Protein AF-A0A9D1GAI1-F1 (afdb_monomer)

Sequence (182 aa):
MKNSINSAKKGNKELINLLIDVVNENNVDIQEDSLSIIHDIILEYKVLCEHLRKDYVVGDLDTFKMASCMMVAVNKHGFTEDKFVNASIAVDTAYKMCEKPYTNIKKDITIKLEEVDFKEVFKDDMEFYQDSKNRLITSLICGNGSSLTYFLNLEQFYNVALEKKYQYIKMAVCKKRRKIKY

Radius of gyration: 18.18 Å; Cα contacts (8 Å, |Δi|>4): 186; chains: 1; bounding box: 47×40×53 Å

Foldseek 3Di:
DDDDDDDPDDDLVRQLVLLVVLCVVLVHDQDPCNVVLSVQLVVQLVVQLVVCCPPPDPAHDWLLLSLLSSLLSQLVSDPDPDSLSSNLSSLVSSLVSLQFIWDAPDHVDIDTDDGFDQCVLCVVPVVVVVVLSVVSSVCSSVVVDDSVRRSVSSVVSSVVSVVSVVVVVVVVVVVVVVVVPD

Structure (mmCIF, N/CA/C/O backbone):
data_AF-A0A9D1GAI1-F1
#
_entry.id   AF-A0A9D1GAI1-F1
#
loop_
_atom_site.group_PDB
_atom_site.id
_atom_site.type_symbol
_atom_site.label_atom_id
_atom_site.label_alt_id
_atom_site.label_comp_id
_atom_site.label_asym_id
_atom_site.label_entity_id
_atom_site.label_seq_id
_atom_site.pdbx_PDB_ins_code
_atom_site.Cartn_x
_atom_site.Cartn_y
_atom_site.Cartn_z
_atom_site.occupancy
_atom_site.B_iso_or_equiv
_atom_site.auth_seq_id
_atom_site.auth_comp_id
_atom_site.auth_asym_id
_atom_site.auth_atom_id
_atom_site.pdbx_PDB_model_num
ATOM 1 N N . MET A 1 1 ? 19.871 21.460 23.588 1.00 34.91 1 MET A N 1
ATOM 2 C CA . MET A 1 1 ? 18.741 20.767 22.930 1.00 34.91 1 MET A CA 1
ATOM 3 C C . MET A 1 1 ? 18.657 21.224 21.482 1.00 34.91 1 MET A C 1
ATOM 5 O O . MET A 1 1 ? 18.338 22.379 21.243 1.00 34.91 1 MET A O 1
ATOM 9 N N . LYS A 1 2 ? 18.994 20.352 20.529 1.00 31.02 2 LYS A N 1
ATOM 10 C CA . LYS A 1 2 ? 18.744 20.551 19.095 1.00 31.02 2 LYS A CA 1
ATOM 11 C C . LYS A 1 2 ? 18.119 19.256 18.582 1.00 31.02 2 LYS A C 1
ATOM 13 O O . LYS A 1 2 ? 18.835 18.348 18.184 1.00 31.02 2 LYS A O 1
ATOM 18 N N . ASN A 1 3 ? 16.796 19.155 18.677 1.00 31.67 3 ASN A N 1
ATOM 19 C CA . ASN A 1 3 ? 16.053 18.071 18.045 1.00 31.67 3 ASN A CA 1
ATOM 20 C C . ASN A 1 3 ? 15.771 18.500 16.606 1.00 31.67 3 ASN A C 1
ATOM 22 O O . ASN A 1 3 ? 14.846 19.270 16.360 1.00 31.67 3 ASN A O 1
ATOM 26 N N . SER A 1 4 ? 16.596 18.038 15.667 1.00 33.81 4 SER A N 1
ATOM 27 C CA . SER A 1 4 ? 16.237 18.045 14.252 1.00 33.81 4 SER A CA 1
ATOM 28 C C . SER A 1 4 ? 15.200 16.946 14.034 1.00 33.81 4 SER A C 1
ATOM 30 O O . SER A 1 4 ? 15.516 15.759 14.132 1.00 33.81 4 SER A O 1
ATOM 32 N N . ILE A 1 5 ? 13.951 17.328 13.786 1.00 37.03 5 ILE A N 1
ATOM 33 C CA . ILE A 1 5 ? 12.902 16.383 13.413 1.00 37.03 5 ILE A CA 1
ATOM 34 C C . ILE A 1 5 ? 13.099 16.085 11.928 1.00 37.03 5 ILE A C 1
ATOM 36 O O . ILE A 1 5 ? 12.822 16.913 11.066 1.00 37.03 5 ILE A O 1
ATOM 40 N N . ASN A 1 6 ? 13.666 14.909 11.663 1.00 37.69 6 ASN A N 1
ATOM 41 C CA . ASN A 1 6 ? 13.750 14.320 10.337 1.00 37.69 6 ASN A CA 1
ATOM 42 C C . ASN A 1 6 ? 12.341 14.217 9.743 1.00 37.69 6 ASN A C 1
ATOM 44 O O . ASN A 1 6 ? 11.422 13.739 10.410 1.00 37.69 6 ASN A O 1
ATOM 48 N N . SER A 1 7 ? 12.195 14.616 8.477 1.00 41.88 7 SER A N 1
ATOM 49 C CA . SER A 1 7 ? 11.041 14.276 7.640 1.00 41.88 7 SER A CA 1
ATOM 50 C C . SER A 1 7 ? 10.654 12.813 7.863 1.00 41.88 7 SER A C 1
ATOM 52 O O . SER A 1 7 ? 11.556 11.973 7.894 1.00 41.88 7 SER A O 1
ATOM 54 N N . ALA A 1 8 ? 9.363 12.491 7.955 1.00 53.12 8 ALA A N 1
ATOM 55 C CA . ALA A 1 8 ? 8.836 11.136 8.178 1.00 53.12 8 ALA A CA 1
ATOM 56 C C . ALA A 1 8 ? 9.090 10.138 7.015 1.00 53.12 8 ALA A C 1
ATOM 58 O O . ALA A 1 8 ? 8.328 9.205 6.786 1.00 53.12 8 ALA A O 1
ATOM 59 N N . LYS A 1 9 ? 10.183 10.318 6.267 1.00 58.91 9 LYS A N 1
ATOM 60 C CA . LYS A 1 9 ? 10.675 9.403 5.244 1.00 58.91 9 LYS A CA 1
ATOM 61 C C . LYS A 1 9 ? 11.110 8.105 5.916 1.00 58.91 9 LYS A C 1
ATOM 63 O O . LYS A 1 9 ? 12.033 8.116 6.730 1.00 58.91 9 LYS A O 1
ATOM 68 N N . LYS A 1 10 ? 10.488 6.992 5.521 1.00 65.88 10 LYS A N 1
ATOM 69 C CA . LYS A 1 10 ? 10.991 5.660 5.860 1.00 65.88 10 LYS A CA 1
ATOM 70 C C . LYS A 1 10 ? 12.428 5.517 5.365 1.00 65.88 10 LYS A C 1
ATOM 72 O O . LYS A 1 10 ? 12.737 5.871 4.223 1.00 65.88 10 LYS A O 1
ATOM 77 N N . GLY A 1 11 ? 13.306 5.008 6.223 1.00 79.81 11 GLY A N 1
ATOM 78 C CA . GLY A 1 11 ? 14.677 4.692 5.823 1.00 79.81 11 GLY A CA 1
ATOM 79 C C . GLY A 1 11 ? 14.693 3.546 4.806 1.00 79.81 11 GLY A C 1
ATOM 80 O O . GLY A 1 11 ? 13.799 2.704 4.819 1.00 79.81 11 GLY A O 1
ATOM 81 N N . ASN A 1 12 ? 15.725 3.452 3.956 1.00 83.25 12 ASN A N 1
ATOM 82 C CA . ASN A 1 12 ? 15.835 2.351 2.981 1.00 83.25 12 ASN A CA 1
ATOM 83 C C . ASN A 1 12 ? 15.669 0.972 3.644 1.00 83.25 12 ASN A C 1
ATOM 85 O O . ASN A 1 12 ? 14.991 0.117 3.097 1.00 83.25 12 ASN A O 1
ATOM 89 N N . LYS A 1 13 ? 16.227 0.770 4.846 1.00 88.69 13 LYS A N 1
ATOM 90 C CA . LYS A 1 13 ? 16.089 -0.485 5.601 1.00 88.69 13 LYS A CA 1
ATOM 91 C C . LYS A 1 13 ? 14.634 -0.810 5.957 1.00 88.69 13 LYS A C 1
ATOM 93 O O . LYS A 1 13 ? 14.231 -1.961 5.877 1.00 88.69 13 LYS A O 1
ATOM 98 N N . GLU A 1 14 ? 13.843 0.194 6.327 1.00 90.12 14 GLU A N 1
ATOM 99 C CA . GLU A 1 14 ? 12.420 0.009 6.639 1.00 90.12 14 GLU A CA 1
ATOM 100 C C . GLU A 1 14 ? 11.605 -0.305 5.382 1.00 90.12 14 GLU A C 1
ATOM 102 O O . GLU A 1 14 ? 10.662 -1.085 5.453 1.00 90.12 14 GLU A O 1
ATOM 107 N N . LEU A 1 15 ? 11.974 0.280 4.237 1.00 92.88 15 LEU A N 1
ATOM 108 C CA . LEU A 1 15 ? 11.358 -0.035 2.945 1.00 92.88 15 LEU A CA 1
ATOM 109 C C . LEU A 1 15 ? 11.713 -1.450 2.477 1.00 92.88 15 LEU A C 1
ATOM 111 O O . LEU A 1 15 ? 10.836 -2.160 2.002 1.00 92.88 15 LEU A O 1
ATOM 115 N N . ILE A 1 16 ? 12.967 -1.873 2.655 1.00 93.12 16 ILE A N 1
ATOM 116 C CA . ILE A 1 16 ? 13.412 -3.238 2.349 1.00 93.12 16 ILE A CA 1
ATOM 117 C C . ILE A 1 16 ? 12.635 -4.244 3.200 1.00 93.12 16 ILE A C 1
ATOM 119 O O . ILE A 1 16 ? 12.032 -5.157 2.649 1.00 93.12 16 ILE A O 1
ATOM 123 N N . ASN A 1 17 ? 12.593 -4.048 4.522 1.00 93.56 17 ASN A N 1
ATOM 124 C CA . ASN A 1 17 ? 11.860 -4.942 5.421 1.00 93.56 17 ASN A CA 1
ATOM 125 C C . ASN A 1 17 ? 10.372 -5.009 5.058 1.00 93.56 17 ASN A C 1
ATOM 127 O O . ASN A 1 17 ? 9.821 -6.096 4.973 1.00 93.56 17 ASN A O 1
ATOM 131 N N . LEU A 1 18 ? 9.747 -3.860 4.773 1.00 95.06 18 LEU A N 1
ATOM 132 C CA . LEU A 1 18 ? 8.357 -3.804 4.322 1.00 95.06 18 LEU A CA 1
ATOM 133 C C . LEU A 1 18 ? 8.120 -4.667 3.073 1.00 95.06 18 LEU A C 1
ATOM 135 O O . LEU A 1 18 ? 7.143 -5.406 3.027 1.00 95.06 18 LEU A O 1
ATOM 139 N N . LEU A 1 19 ? 8.983 -4.548 2.061 1.00 95.31 19 LEU A N 1
ATOM 140 C CA . LEU A 1 19 ? 8.844 -5.305 0.816 1.00 95.31 19 LEU A CA 1
ATOM 141 C C . LEU A 1 19 ? 9.042 -6.804 1.053 1.00 95.31 19 LEU A C 1
ATOM 143 O O . LEU A 1 19 ? 8.241 -7.595 0.573 1.00 95.31 19 LEU A O 1
ATOM 147 N N . ILE A 1 20 ? 10.054 -7.183 1.838 1.00 93.69 20 ILE A N 1
ATOM 148 C CA . ILE A 1 20 ? 10.309 -8.579 2.219 1.00 93.69 20 ILE A CA 1
ATOM 149 C C . ILE A 1 20 ? 9.092 -9.175 2.936 1.00 93.69 20 ILE A C 1
ATOM 151 O O . ILE A 1 20 ? 8.624 -10.247 2.559 1.00 93.69 20 ILE A O 1
ATOM 155 N N . ASP A 1 21 ? 8.551 -8.471 3.933 1.00 92.62 21 ASP A N 1
ATOM 156 C CA . ASP A 1 21 ? 7.404 -8.939 4.713 1.00 92.62 21 ASP A CA 1
ATOM 157 C C . ASP A 1 21 ? 6.178 -9.172 3.815 1.00 92.62 21 ASP A C 1
ATOM 159 O O . ASP A 1 21 ? 5.541 -10.220 3.892 1.00 92.62 21 ASP A O 1
ATOM 163 N N . VAL A 1 22 ? 5.873 -8.234 2.912 1.00 93.62 22 VAL A N 1
ATOM 164 C CA . VAL A 1 22 ? 4.695 -8.329 2.033 1.00 93.62 22 VAL A CA 1
ATOM 165 C C . VAL A 1 22 ? 4.853 -9.406 0.956 1.00 93.62 22 VAL A C 1
ATOM 167 O O . VAL A 1 22 ? 3.880 -10.090 0.633 1.00 93.62 22 VAL A O 1
ATOM 170 N N . VAL A 1 23 ? 6.059 -9.578 0.408 1.00 93.06 23 VAL A N 1
ATOM 171 C CA . VAL A 1 23 ? 6.372 -10.653 -0.548 1.00 93.06 23 VAL A CA 1
ATOM 172 C C . VAL A 1 23 ? 6.166 -12.021 0.110 1.00 93.06 23 VAL A C 1
ATOM 174 O O . VAL A 1 23 ? 5.466 -12.868 -0.449 1.00 93.06 23 VAL A O 1
ATOM 177 N N . ASN A 1 24 ? 6.655 -12.191 1.342 1.00 91.75 24 ASN A N 1
ATOM 178 C CA . ASN A 1 24 ? 6.438 -13.407 2.126 1.00 91.75 24 ASN A CA 1
ATOM 179 C C . ASN A 1 24 ? 4.948 -13.633 2.445 1.00 91.75 24 ASN A C 1
ATOM 181 O O . ASN A 1 24 ? 4.456 -14.750 2.301 1.00 91.75 24 ASN A O 1
ATOM 185 N N . GLU A 1 25 ? 4.197 -12.589 2.825 1.00 91.88 25 GLU A N 1
ATOM 186 C CA . GLU A 1 25 ? 2.740 -12.682 3.051 1.00 91.88 25 GLU A CA 1
ATOM 187 C C . GLU A 1 25 ? 1.959 -13.103 1.790 1.00 91.88 25 GLU A C 1
ATOM 189 O O . GLU A 1 25 ? 0.873 -13.673 1.903 1.00 91.88 25 GLU A O 1
ATOM 194 N N . ASN A 1 26 ? 2.504 -12.847 0.596 1.00 91.00 26 ASN A N 1
ATOM 195 C CA . ASN A 1 26 ? 1.927 -13.253 -0.689 1.00 91.00 26 ASN A CA 1
ATOM 196 C C . ASN A 1 26 ? 2.435 -14.627 -1.181 1.00 91.00 26 ASN A C 1
ATOM 198 O O . ASN A 1 26 ? 2.118 -15.016 -2.303 1.00 91.00 26 ASN A O 1
ATOM 202 N N . ASN A 1 27 ? 3.159 -15.388 -0.349 1.00 90.19 27 ASN A N 1
ATOM 203 C CA . ASN A 1 27 ? 3.717 -16.711 -0.671 1.00 90.19 27 ASN A CA 1
ATOM 204 C C . ASN A 1 27 ? 4.650 -16.713 -1.895 1.00 90.19 27 ASN A C 1
ATOM 206 O O . ASN A 1 27 ? 4.650 -17.662 -2.680 1.00 90.19 27 ASN A O 1
ATOM 210 N N . VAL A 1 28 ? 5.426 -15.643 -2.073 1.00 88.44 28 VAL A N 1
ATOM 211 C CA . VAL A 1 28 ? 6.464 -15.570 -3.105 1.00 88.44 28 VAL A CA 1
ATOM 212 C C . VAL A 1 28 ? 7.825 -15.777 -2.451 1.00 88.44 28 VAL A C 1
ATOM 214 O O . VAL A 1 28 ? 8.186 -15.059 -1.521 1.00 88.44 28 VAL A O 1
ATOM 217 N N . ASP A 1 29 ? 8.583 -16.753 -2.949 1.00 83.38 29 ASP A N 1
ATOM 218 C CA . ASP A 1 29 ? 9.928 -17.033 -2.453 1.00 83.38 29 ASP A CA 1
ATOM 219 C C . ASP A 1 29 ? 10.911 -15.941 -2.888 1.00 83.38 29 ASP A C 1
ATOM 221 O O . ASP A 1 29 ? 11.046 -15.619 -4.071 1.00 83.38 29 ASP A O 1
ATOM 225 N N . ILE A 1 30 ? 11.635 -15.392 -1.914 1.00 77.50 30 ILE A N 1
ATOM 226 C CA . ILE A 1 30 ? 12.686 -14.399 -2.138 1.00 77.50 30 ILE A CA 1
ATOM 227 C C . ILE A 1 30 ? 13.959 -15.136 -2.564 1.00 77.50 30 ILE A C 1
ATOM 229 O O . ILE A 1 30 ? 14.582 -15.834 -1.764 1.00 77.50 30 ILE A O 1
ATOM 233 N N . GLN A 1 31 ? 14.347 -14.970 -3.826 1.00 78.00 31 GLN A N 1
ATOM 234 C CA . GLN A 1 31 ? 15.593 -15.499 -4.387 1.00 78.00 31 GLN A CA 1
ATOM 235 C C . GLN A 1 31 ? 16.727 -14.464 -4.269 1.00 78.00 31 GLN A C 1
ATOM 237 O O . GLN A 1 31 ? 16.491 -13.312 -3.903 1.00 78.00 31 GLN A O 1
ATOM 242 N N . GLU A 1 32 ? 17.970 -14.842 -4.588 1.00 73.19 32 GLU A N 1
ATOM 243 C CA . GLU A 1 32 ? 19.113 -13.905 -4.562 1.00 73.19 32 GLU A CA 1
ATOM 244 C C . GLU A 1 32 ? 18.866 -12.656 -5.428 1.00 73.19 32 GLU A C 1
ATOM 246 O O . GLU A 1 32 ? 19.152 -11.533 -5.000 1.00 73.19 32 GLU A O 1
ATOM 251 N N . ASP A 1 33 ? 18.223 -12.827 -6.586 1.00 77.38 33 ASP A N 1
ATOM 252 C CA . ASP A 1 33 ? 17.893 -11.737 -7.513 1.00 77.38 33 ASP A CA 1
ATOM 253 C C . ASP A 1 33 ? 16.847 -10.757 -6.949 1.00 77.38 33 ASP A C 1
ATOM 255 O O . ASP A 1 33 ? 16.761 -9.600 -7.378 1.00 77.38 33 ASP A O 1
ATOM 259 N N . SER A 1 34 ? 16.082 -11.163 -5.928 1.00 81.50 34 SER A N 1
ATOM 260 C CA . SER A 1 34 ? 15.063 -10.315 -5.305 1.00 81.50 34 SER A CA 1
ATOM 261 C C . SER A 1 34 ? 15.658 -9.076 -4.633 1.00 81.50 34 SER A C 1
ATOM 263 O O . SER A 1 34 ? 14.988 -8.048 -4.558 1.00 81.50 34 SER A O 1
ATOM 265 N N . LEU A 1 35 ? 16.919 -9.114 -4.185 1.00 85.56 35 LEU A N 1
ATOM 266 C CA . LEU A 1 35 ? 17.584 -7.927 -3.631 1.00 85.56 35 LEU A CA 1
ATOM 267 C C . LEU A 1 35 ? 17.825 -6.847 -4.693 1.00 85.56 35 LEU A C 1
ATOM 269 O O . LEU A 1 35 ? 17.665 -5.660 -4.393 1.00 85.56 35 LEU A O 1
ATOM 273 N N . SER A 1 36 ? 18.163 -7.244 -5.925 1.00 90.25 36 SER A N 1
ATOM 274 C CA . SER A 1 36 ? 18.296 -6.308 -7.049 1.00 90.25 36 SER A CA 1
ATOM 275 C C . SER A 1 36 ? 16.946 -5.675 -7.376 1.00 90.25 36 SER A C 1
ATOM 277 O O . SER A 1 36 ? 16.840 -4.454 -7.473 1.00 90.25 36 SER A O 1
ATOM 279 N N . ILE A 1 37 ? 15.892 -6.493 -7.438 1.00 93.25 37 ILE A N 1
ATOM 280 C CA . ILE A 1 37 ? 14.519 -6.032 -7.680 1.00 93.25 37 ILE A CA 1
ATOM 281 C C . ILE A 1 37 ? 14.078 -5.030 -6.604 1.00 93.25 37 ILE A C 1
ATOM 283 O O . ILE A 1 37 ? 13.569 -3.957 -6.924 1.00 93.25 37 ILE A O 1
ATOM 287 N N . ILE A 1 38 ? 14.308 -5.335 -5.322 1.00 94.31 38 ILE A N 1
ATOM 288 C CA . ILE A 1 38 ? 13.981 -4.428 -4.208 1.00 94.31 38 ILE A CA 1
ATOM 289 C C . ILE A 1 38 ? 14.713 -3.092 -4.360 1.00 94.31 38 ILE A C 1
ATOM 291 O O . ILE A 1 38 ? 14.130 -2.031 -4.117 1.00 94.31 38 ILE A O 1
ATOM 295 N N . HIS A 1 39 ? 15.987 -3.125 -4.749 1.00 93.19 39 HIS A N 1
ATOM 296 C CA . HIS A 1 39 ? 16.762 -1.911 -4.963 1.00 93.19 39 HIS A CA 1
ATOM 297 C C . HIS A 1 39 ? 16.170 -1.054 -6.092 1.00 93.19 39 HIS A C 1
ATOM 299 O O . HIS A 1 39 ? 15.989 0.155 -5.906 1.00 93.19 39 HIS A O 1
ATOM 305 N N . ASP A 1 40 ? 15.804 -1.674 -7.213 1.00 95.31 40 ASP A N 1
ATOM 306 C CA . ASP A 1 40 ? 15.196 -0.990 -8.355 1.00 95.31 40 ASP A CA 1
ATOM 307 C C . ASP A 1 40 ? 13.823 -0.399 -8.003 1.00 95.31 40 ASP A C 1
ATOM 309 O O . ASP A 1 40 ? 13.564 0.772 -8.291 1.00 95.31 40 ASP A O 1
ATOM 313 N N . ILE A 1 41 ? 12.993 -1.140 -7.260 1.00 96.62 41 ILE A N 1
ATOM 314 C CA . ILE A 1 41 ? 11.719 -0.646 -6.712 1.00 96.62 41 ILE A CA 1
ATOM 315 C C . ILE A 1 41 ? 11.942 0.600 -5.853 1.00 96.62 41 ILE A C 1
ATOM 317 O O . ILE A 1 41 ? 11.231 1.593 -6.003 1.00 96.62 41 ILE A O 1
ATOM 321 N N . ILE A 1 42 ? 12.921 0.582 -4.943 1.00 96.06 42 ILE A N 1
ATOM 322 C CA . ILE A 1 42 ? 13.200 1.724 -4.060 1.00 96.06 42 ILE A CA 1
ATOM 323 C C . ILE A 1 42 ? 13.702 2.932 -4.859 1.00 96.06 42 ILE A C 1
ATOM 325 O O . ILE A 1 42 ? 13.385 4.073 -4.503 1.00 96.06 42 ILE A O 1
ATOM 329 N N . LEU A 1 43 ? 14.488 2.708 -5.913 1.00 95.75 43 LEU A N 1
ATOM 330 C CA . LEU A 1 43 ? 14.955 3.774 -6.793 1.00 95.75 43 LEU A CA 1
ATOM 331 C C . LEU A 1 43 ? 13.782 4.411 -7.549 1.00 95.75 43 LEU A C 1
ATOM 333 O O . LEU A 1 43 ? 13.603 5.628 -7.472 1.00 95.75 43 LEU A O 1
ATOM 337 N N . GLU A 1 44 ? 12.948 3.600 -8.197 1.00 96.00 44 GLU A N 1
ATOM 338 C CA . GLU A 1 44 ? 11.752 4.055 -8.912 1.00 96.00 44 GLU A CA 1
ATOM 339 C C . GLU A 1 44 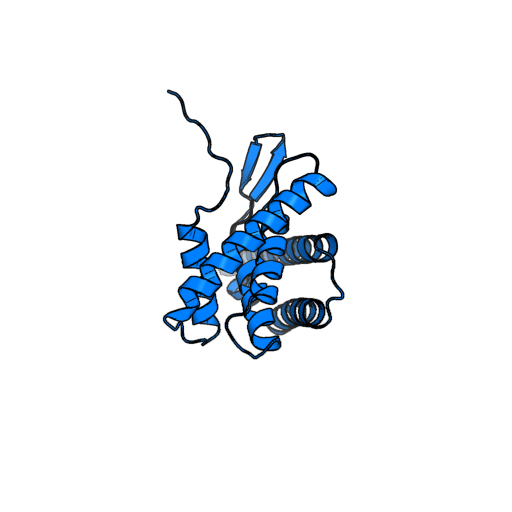? 10.779 4.774 -7.969 1.00 96.00 44 GLU A C 1
ATOM 341 O O . GLU A 1 44 ? 10.321 5.874 -8.272 1.00 96.00 44 GLU A O 1
ATOM 346 N N . TYR A 1 45 ? 10.530 4.223 -6.778 1.00 95.44 45 TYR A N 1
ATOM 347 C CA . TYR A 1 45 ? 9.712 4.849 -5.737 1.00 95.44 45 TYR A CA 1
ATOM 348 C C . TYR A 1 45 ? 10.178 6.275 -5.417 1.00 95.44 45 TYR A C 1
ATOM 350 O O . TYR A 1 45 ? 9.355 7.188 -5.299 1.00 95.44 45 TYR A O 1
ATOM 358 N N . LYS A 1 46 ? 11.495 6.493 -5.300 1.00 93.31 46 LYS A N 1
ATOM 359 C CA . LYS A 1 46 ? 12.058 7.826 -5.045 1.00 93.31 46 LYS A CA 1
ATOM 360 C C . LYS A 1 46 ? 11.843 8.756 -6.231 1.00 93.31 46 LYS A C 1
ATOM 362 O O . LYS A 1 46 ? 11.448 9.898 -6.011 1.00 93.31 46 LYS A O 1
ATOM 367 N N . VAL A 1 47 ? 12.056 8.282 -7.459 1.00 93.56 47 VAL A N 1
ATOM 368 C CA . VAL A 1 47 ? 11.809 9.076 -8.676 1.00 93.56 47 VAL A CA 1
ATOM 369 C C . VAL A 1 47 ? 10.339 9.492 -8.756 1.00 93.56 47 VAL A C 1
ATOM 371 O O . VAL A 1 47 ? 10.053 10.676 -8.938 1.00 93.56 47 VAL A O 1
ATOM 374 N N . LEU A 1 48 ? 9.412 8.557 -8.536 1.00 92.00 48 LEU A N 1
ATOM 375 C CA . LEU A 1 48 ? 7.972 8.820 -8.524 1.00 92.00 48 LEU A CA 1
ATOM 376 C C . LEU A 1 48 ? 7.581 9.817 -7.427 1.00 92.00 48 LEU A C 1
ATOM 378 O O . LEU A 1 48 ? 6.811 10.740 -7.686 1.00 92.00 48 LEU A O 1
ATOM 382 N N . CYS A 1 49 ? 8.154 9.693 -6.226 1.00 90.62 49 CYS A N 1
ATOM 383 C CA . CYS A 1 49 ? 7.948 10.663 -5.151 1.00 90.62 49 CYS A CA 1
ATOM 384 C C . CYS A 1 49 ? 8.430 12.069 -5.538 1.00 90.62 49 CYS A C 1
ATOM 386 O O . CYS A 1 49 ? 7.725 13.051 -5.307 1.00 90.62 49 CYS A O 1
ATOM 388 N N . GLU A 1 50 ? 9.626 12.195 -6.115 1.00 89.94 50 GLU A N 1
ATOM 389 C CA . GLU A 1 50 ? 10.144 13.499 -6.543 1.00 89.94 50 GLU A CA 1
ATOM 390 C C . GLU A 1 50 ? 9.291 14.111 -7.660 1.00 89.94 50 GLU A C 1
ATOM 392 O O . GLU A 1 50 ? 9.019 15.311 -7.628 1.00 89.94 50 GLU A O 1
ATOM 397 N N . HIS A 1 51 ? 8.829 13.299 -8.612 1.00 88.69 51 HIS A N 1
ATOM 398 C CA . HIS A 1 51 ? 7.929 13.739 -9.677 1.00 88.69 51 HIS A CA 1
ATOM 399 C C . HIS A 1 51 ? 6.590 14.232 -9.112 1.00 88.69 51 HIS A C 1
ATOM 401 O O . HIS A 1 51 ? 6.177 15.357 -9.386 1.00 88.69 51 HIS A O 1
ATOM 407 N N . LEU A 1 52 ? 5.960 13.451 -8.228 1.00 86.12 52 LEU A N 1
ATOM 408 C CA . LEU A 1 52 ? 4.692 13.823 -7.597 1.00 86.12 52 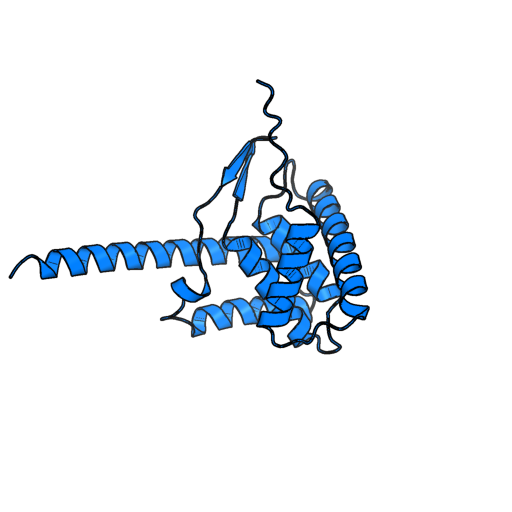LEU A CA 1
ATOM 409 C C . LEU A 1 52 ? 4.814 15.110 -6.764 1.00 86.12 52 LEU A C 1
ATOM 411 O O . LEU A 1 52 ? 3.901 15.937 -6.764 1.00 86.12 52 LEU A O 1
ATOM 415 N N . ARG A 1 53 ? 5.953 15.304 -6.083 1.00 85.50 53 ARG A N 1
ATOM 416 C CA . ARG A 1 53 ? 6.237 16.528 -5.321 1.00 85.50 53 ARG A CA 1
ATOM 417 C C . ARG A 1 53 ? 6.376 17.754 -6.224 1.00 85.50 53 ARG A C 1
ATOM 419 O O . ARG A 1 53 ? 5.936 18.827 -5.840 1.00 85.50 53 ARG A O 1
ATOM 426 N N . LYS A 1 54 ? 7.005 17.623 -7.393 1.00 82.88 54 LYS A N 1
ATOM 427 C CA . LYS A 1 54 ? 7.207 18.756 -8.311 1.00 82.88 54 LYS A CA 1
ATOM 428 C C . LYS A 1 54 ? 5.919 19.175 -9.012 1.00 82.88 54 LYS A C 1
ATOM 430 O O . LYS A 1 54 ? 5.669 20.371 -9.131 1.00 82.88 54 LYS A O 1
ATOM 435 N N . ASP A 1 55 ? 5.113 18.203 -9.426 1.00 72.69 55 ASP A N 1
ATOM 436 C CA . ASP A 1 55 ? 4.073 18.454 -10.427 1.00 72.69 55 ASP A CA 1
ATOM 437 C C . ASP A 1 55 ? 2.669 18.613 -9.831 1.00 72.69 55 ASP A C 1
ATOM 439 O O . ASP A 1 55 ? 1.811 19.242 -10.447 1.00 72.69 55 ASP A O 1
ATOM 443 N N . TYR A 1 56 ? 2.419 18.075 -8.630 1.00 62.91 56 TYR A N 1
ATOM 444 C CA . TYR A 1 56 ? 1.051 17.960 -8.105 1.00 62.91 56 TYR A CA 1
ATOM 445 C C . TYR A 1 56 ? 0.850 18.507 -6.686 1.00 62.91 56 TYR A C 1
ATOM 447 O O . TYR A 1 56 ? -0.294 18.711 -6.282 1.00 62.91 56 TYR A O 1
ATOM 455 N N . VAL A 1 57 ? 1.912 18.747 -5.905 1.00 59.91 57 VAL A N 1
ATOM 456 C CA . VAL A 1 57 ? 1.781 19.152 -4.493 1.00 59.91 57 VAL A CA 1
ATOM 457 C C . VAL A 1 57 ? 2.781 20.244 -4.127 1.00 59.91 57 VAL A C 1
ATOM 459 O O . VAL A 1 57 ? 3.981 20.006 -4.066 1.00 59.91 57 VAL A O 1
ATOM 462 N N . VAL A 1 58 ? 2.294 21.431 -3.757 1.00 54.25 58 VAL A N 1
ATOM 463 C CA . VAL A 1 58 ? 3.128 22.429 -3.069 1.00 54.25 58 VAL A CA 1
ATOM 464 C C . VAL A 1 58 ? 3.289 21.990 -1.608 1.00 54.25 58 VAL A C 1
ATOM 466 O O . VAL A 1 58 ? 2.497 22.372 -0.750 1.00 54.25 58 VAL A O 1
ATOM 469 N N . GLY A 1 59 ? 4.278 21.140 -1.316 1.00 62.69 59 GLY A N 1
ATOM 470 C CA . GLY A 1 59 ? 4.557 20.675 0.049 1.00 62.69 59 GLY A CA 1
ATOM 471 C C . GLY A 1 59 ? 5.130 19.260 0.144 1.00 62.69 59 GLY A C 1
ATOM 472 O O . GLY A 1 59 ? 5.641 18.705 -0.826 1.00 62.69 59 GLY A O 1
ATOM 473 N N . ASP A 1 60 ? 5.057 18.680 1.343 1.00 74.94 60 ASP A N 1
ATOM 474 C CA . ASP A 1 60 ? 5.544 17.328 1.630 1.00 74.94 60 ASP A CA 1
ATOM 475 C C . ASP A 1 60 ? 4.500 16.253 1.298 1.00 74.94 60 ASP A C 1
ATOM 477 O O . ASP A 1 60 ? 3.298 16.433 1.507 1.00 74.94 60 ASP A O 1
ATOM 481 N N . LEU A 1 61 ? 4.967 15.091 0.833 1.00 85.94 61 LEU A N 1
ATOM 482 C CA . LEU A 1 61 ? 4.107 13.943 0.542 1.00 85.94 61 LEU A CA 1
ATOM 483 C C . LEU A 1 61 ? 3.608 13.307 1.845 1.00 85.94 61 LEU A C 1
ATOM 485 O O . LEU A 1 61 ? 4.405 12.975 2.728 1.00 85.94 61 LEU A O 1
ATOM 489 N N . ASP A 1 62 ? 2.294 13.141 1.962 1.00 90.44 62 ASP A N 1
ATOM 490 C CA . ASP A 1 62 ? 1.680 12.335 3.019 1.00 90.44 62 ASP A CA 1
ATOM 491 C C . ASP A 1 62 ? 1.806 10.833 2.722 1.00 90.44 62 ASP A C 1
ATOM 493 O O . ASP A 1 62 ? 2.299 10.419 1.666 1.00 90.44 62 ASP A O 1
ATOM 497 N N . THR A 1 63 ? 1.364 10.005 3.674 1.00 93.88 63 THR A N 1
ATOM 498 C CA . THR A 1 63 ? 1.444 8.542 3.546 1.00 93.88 63 THR A CA 1
ATOM 499 C C . THR A 1 63 ? 0.740 8.014 2.305 1.00 93.88 63 THR A C 1
ATOM 501 O O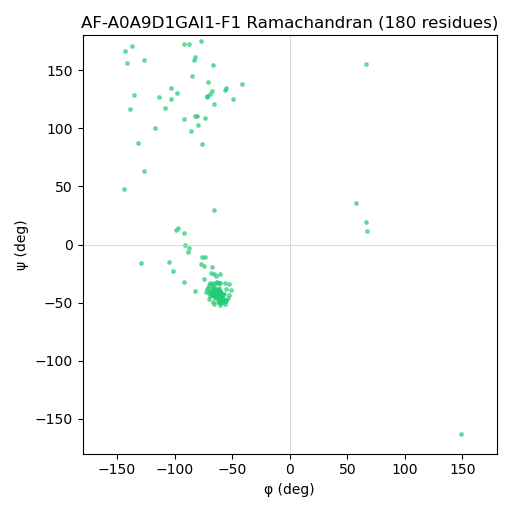 . THR A 1 63 ? 1.307 7.161 1.631 1.00 93.88 63 THR A O 1
ATOM 504 N N . PHE A 1 64 ? -0.446 8.521 1.968 1.00 94.12 64 PHE A N 1
ATOM 505 C CA . PHE A 1 64 ? -1.236 8.009 0.846 1.00 94.12 64 PHE A CA 1
ATOM 506 C C . PHE A 1 64 ? -0.541 8.269 -0.490 1.00 94.12 64 PHE A C 1
ATOM 508 O O . PHE A 1 64 ? -0.465 7.379 -1.337 1.00 94.12 64 PHE A O 1
ATOM 515 N N . LYS A 1 65 ? 0.050 9.456 -0.647 1.00 92.75 65 LYS A N 1
ATOM 516 C CA . LYS A 1 65 ? 0.824 9.833 -1.836 1.00 92.75 65 LYS A CA 1
ATOM 517 C C . LYS A 1 65 ? 2.105 9.017 -1.992 1.00 92.75 65 LYS A C 1
ATOM 519 O O . LYS A 1 65 ? 2.464 8.623 -3.101 1.00 92.75 65 LYS A O 1
ATOM 524 N N . MET A 1 66 ? 2.817 8.735 -0.901 1.00 93.81 66 MET A N 1
ATOM 525 C CA . MET A 1 66 ? 3.990 7.854 -0.987 1.00 93.81 66 MET A CA 1
ATOM 526 C C . MET A 1 66 ? 3.585 6.397 -1.209 1.00 93.81 66 MET A C 1
ATOM 528 O O . MET A 1 66 ? 4.238 5.708 -1.985 1.00 93.81 66 MET A O 1
ATOM 532 N N . ALA A 1 67 ? 2.506 5.932 -0.579 1.00 95.94 67 ALA A N 1
ATOM 533 C CA . ALA A 1 67 ? 1.985 4.584 -0.771 1.00 95.94 67 ALA A CA 1
ATOM 534 C C . ALA A 1 67 ? 1.574 4.353 -2.230 1.00 95.94 67 ALA A C 1
ATOM 536 O O . ALA A 1 67 ? 1.923 3.319 -2.790 1.00 95.94 67 ALA A O 1
ATOM 537 N N . SER A 1 68 ? 0.954 5.337 -2.895 1.00 95.19 68 SER A N 1
ATOM 538 C CA . SER A 1 68 ? 0.672 5.235 -4.332 1.00 95.19 68 SER A CA 1
ATOM 539 C C . SER A 1 68 ? 1.944 5.166 -5.180 1.00 95.19 68 SER A C 1
ATOM 541 O O . SER A 1 68 ? 1.992 4.392 -6.131 1.00 95.19 68 SER A O 1
ATOM 543 N N . CYS A 1 69 ? 2.992 5.927 -4.837 1.00 94.56 69 CYS A N 1
ATOM 544 C CA . CYS A 1 69 ? 4.279 5.839 -5.539 1.00 94.56 69 CYS A CA 1
ATOM 545 C C . CYS A 1 69 ? 4.923 4.457 -5.358 1.00 94.56 69 CYS A C 1
ATOM 547 O O . CYS A 1 69 ? 5.425 3.885 -6.321 1.00 94.56 69 CYS A O 1
ATOM 549 N N . MET A 1 70 ? 4.890 3.911 -4.138 1.00 96.44 70 MET A N 1
ATOM 550 C CA . MET A 1 70 ? 5.432 2.582 -3.847 1.00 96.44 70 MET A CA 1
ATOM 551 C C . MET A 1 70 ? 4.651 1.497 -4.588 1.00 96.44 70 MET A C 1
ATOM 553 O O . MET A 1 70 ? 5.250 0.630 -5.210 1.00 96.44 70 MET A O 1
ATOM 557 N N . MET A 1 71 ? 3.321 1.586 -4.588 1.00 96.25 71 MET A N 1
ATOM 558 C CA . MET A 1 71 ? 2.442 0.673 -5.317 1.00 96.25 71 MET A CA 1
ATOM 559 C C . MET A 1 71 ? 2.794 0.617 -6.809 1.00 96.25 71 MET A C 1
ATOM 561 O O . MET A 1 71 ? 2.965 -0.460 -7.373 1.00 96.25 71 MET A O 1
ATOM 565 N N . VAL A 1 72 ? 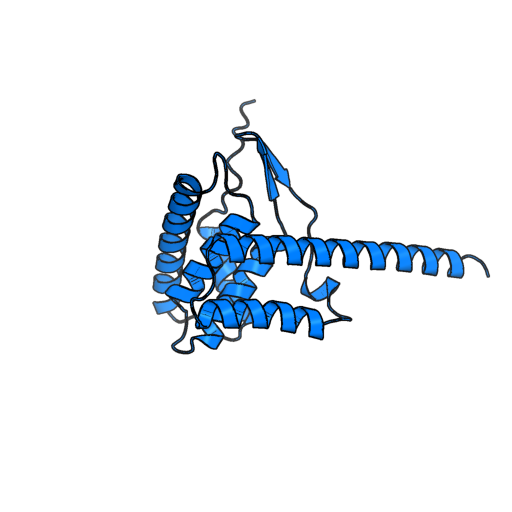2.957 1.779 -7.447 1.00 95.19 72 VAL A N 1
ATOM 566 C CA . VAL A 1 72 ? 3.333 1.855 -8.866 1.00 95.19 72 VAL A CA 1
ATOM 567 C C . VAL A 1 72 ? 4.734 1.282 -9.099 1.00 95.19 72 VAL A C 1
ATOM 569 O O . VAL A 1 72 ? 4.914 0.512 -10.040 1.00 95.19 72 VAL A O 1
ATOM 572 N N . ALA A 1 73 ? 5.707 1.601 -8.239 1.00 95.75 73 ALA A N 1
ATOM 573 C CA . ALA A 1 73 ? 7.070 1.081 -8.350 1.00 95.75 73 ALA A CA 1
ATOM 574 C C . ALA A 1 73 ? 7.119 -0.452 -8.235 1.00 95.75 73 ALA A C 1
ATOM 576 O O . ALA A 1 73 ? 7.707 -1.113 -9.089 1.00 95.75 73 ALA A O 1
ATOM 577 N N . VAL A 1 74 ? 6.452 -1.022 -7.226 1.00 96.44 74 VAL A N 1
ATOM 578 C CA . VAL A 1 74 ? 6.371 -2.478 -7.027 1.00 96.44 74 VAL A CA 1
ATOM 579 C C . VAL A 1 74 ? 5.730 -3.157 -8.233 1.00 96.44 74 VAL A C 1
ATOM 581 O O . VAL A 1 74 ? 6.282 -4.123 -8.750 1.00 96.44 74 VAL A O 1
ATOM 584 N N . ASN A 1 75 ? 4.606 -2.632 -8.728 1.00 95.38 75 ASN A N 1
ATOM 585 C CA . ASN A 1 75 ? 3.909 -3.217 -9.873 1.00 95.38 75 ASN A CA 1
ATOM 586 C C . ASN A 1 75 ? 4.732 -3.143 -11.173 1.00 95.38 75 ASN A C 1
ATOM 588 O O . ASN A 1 75 ? 4.630 -4.030 -12.016 1.00 95.38 75 ASN A O 1
ATOM 592 N N . LYS A 1 76 ? 5.536 -2.085 -11.346 1.00 94.25 76 LYS A N 1
ATOM 593 C CA . LYS A 1 76 ? 6.372 -1.878 -12.537 1.00 94.25 76 LYS A CA 1
ATOM 594 C C . LYS A 1 76 ? 7.528 -2.871 -12.614 1.00 94.25 76 LYS A C 1
ATOM 596 O O . LYS A 1 76 ? 7.780 -3.407 -13.688 1.00 94.25 76 LYS A O 1
ATOM 601 N N . HIS A 1 77 ? 8.245 -3.063 -11.509 1.00 94.06 77 HIS A N 1
ATOM 602 C CA . HIS A 1 77 ? 9.412 -3.946 -11.482 1.00 94.06 77 HIS A CA 1
ATOM 603 C C . HIS A 1 77 ? 9.012 -5.409 -11.297 1.00 94.06 77 HIS A C 1
ATOM 605 O O . HIS A 1 77 ? 9.559 -6.265 -11.983 1.00 94.06 77 HIS A O 1
ATOM 611 N N . GLY A 1 78 ? 8.017 -5.672 -10.445 1.00 91.19 78 GLY A N 1
ATOM 612 C CA . GLY A 1 78 ? 7.514 -7.013 -10.173 1.00 91.19 78 GLY A CA 1
ATOM 613 C C . GLY A 1 78 ? 8.529 -7.916 -9.469 1.00 91.19 78 GLY A C 1
ATOM 614 O O . GLY A 1 78 ? 9.734 -7.728 -9.559 1.00 91.19 78 GLY A O 1
ATOM 615 N N . PHE A 1 79 ? 8.028 -8.917 -8.752 1.00 91.00 79 PHE A N 1
ATOM 616 C CA . PHE A 1 79 ? 8.847 -9.983 -8.161 1.00 91.00 79 PHE A CA 1
ATOM 617 C C . PHE A 1 79 ? 8.730 -11.299 -8.932 1.00 91.00 79 PHE A C 1
ATOM 619 O O . PHE A 1 79 ? 9.528 -12.208 -8.735 1.00 91.00 79 PHE A O 1
ATOM 626 N N . THR A 1 80 ? 7.718 -11.407 -9.792 1.00 91.69 80 THR A N 1
ATOM 627 C CA . THR A 1 80 ? 7.366 -12.619 -10.535 1.00 91.69 80 THR A CA 1
ATOM 628 C C . THR A 1 80 ? 7.022 -12.275 -11.985 1.00 91.69 80 THR A C 1
ATOM 630 O O . THR A 1 80 ? 6.851 -11.105 -12.329 1.00 91.69 80 THR A O 1
ATOM 633 N N . GLU A 1 81 ? 6.861 -13.281 -12.843 1.00 90.69 81 GLU A N 1
ATOM 634 C CA . GLU A 1 81 ? 6.335 -13.080 -14.203 1.00 90.69 81 GLU A CA 1
ATOM 635 C C . GLU A 1 81 ? 4.816 -12.814 -14.221 1.00 90.69 81 GLU A C 1
ATOM 637 O O . GLU A 1 81 ? 4.280 -12.275 -15.194 1.00 90.69 81 GLU A O 1
ATOM 642 N N . ASP A 1 82 ? 4.109 -13.152 -13.137 1.00 94.31 82 ASP A N 1
ATOM 643 C CA . ASP A 1 82 ? 2.666 -12.978 -13.031 1.00 94.31 82 ASP A CA 1
ATOM 644 C C . ASP A 1 82 ? 2.310 -11.537 -12.626 1.00 94.31 82 ASP A C 1
ATOM 646 O O . ASP A 1 82 ? 2.507 -11.082 -11.493 1.00 94.31 82 ASP A O 1
ATOM 650 N N . LYS A 1 83 ? 1.721 -10.806 -13.578 1.00 92.75 83 LYS A N 1
ATOM 651 C CA . LYS A 1 83 ? 1.264 -9.424 -13.380 1.00 92.75 83 LYS A CA 1
ATOM 652 C C . LYS A 1 83 ? 0.207 -9.295 -12.286 1.00 92.75 83 LYS A C 1
ATOM 654 O O . LYS A 1 83 ? 0.177 -8.269 -11.612 1.00 92.75 83 LYS A O 1
ATOM 659 N N . PHE A 1 84 ? -0.658 -10.291 -12.111 1.00 95.00 84 PHE A N 1
ATOM 660 C CA . PHE A 1 84 ? -1.676 -10.271 -11.067 1.00 95.00 84 PHE A CA 1
ATOM 661 C C . PHE A 1 84 ? -1.044 -10.406 -9.682 1.00 95.00 84 PHE A C 1
ATOM 663 O O . PHE A 1 84 ? -1.374 -9.633 -8.783 1.00 95.00 84 PHE A O 1
ATOM 670 N N . VAL A 1 85 ? -0.084 -11.323 -9.527 1.00 95.25 85 VAL A N 1
ATOM 671 C CA . VAL A 1 85 ? 0.669 -11.489 -8.274 1.00 95.25 85 VAL A CA 1
ATOM 672 C C . VAL A 1 85 ? 1.432 -10.209 -7.935 1.00 95.25 85 VAL A C 1
ATOM 674 O O . VAL A 1 85 ? 1.316 -9.701 -6.821 1.00 95.25 85 VAL A O 1
ATOM 677 N N . ASN A 1 86 ? 2.133 -9.617 -8.906 1.00 95.62 86 ASN A N 1
ATOM 678 C CA . ASN A 1 86 ? 2.861 -8.361 -8.697 1.00 95.62 86 ASN A CA 1
ATOM 679 C C . ASN A 1 86 ? 1.934 -7.198 -8.311 1.00 95.62 86 ASN A C 1
ATOM 681 O O . ASN A 1 86 ? 2.259 -6.424 -7.408 1.00 95.62 86 ASN A O 1
ATOM 685 N N . ALA A 1 87 ? 0.765 -7.092 -8.946 1.00 96.00 87 ALA A N 1
ATOM 686 C CA . ALA A 1 87 ? -0.240 -6.096 -8.592 1.00 96.00 87 ALA A CA 1
ATOM 687 C C . ALA A 1 87 ? -0.824 -6.340 -7.188 1.00 96.00 87 ALA A C 1
ATOM 689 O O . ALA A 1 87 ? -1.034 -5.381 -6.445 1.00 96.00 87 ALA A O 1
ATOM 690 N N . SER A 1 88 ? -1.039 -7.599 -6.786 1.00 96.94 88 SER A N 1
ATOM 691 C CA . SER A 1 88 ? -1.461 -7.948 -5.420 1.00 96.94 88 SER A CA 1
ATOM 692 C C . SER A 1 88 ? -0.426 -7.505 -4.384 1.00 96.94 8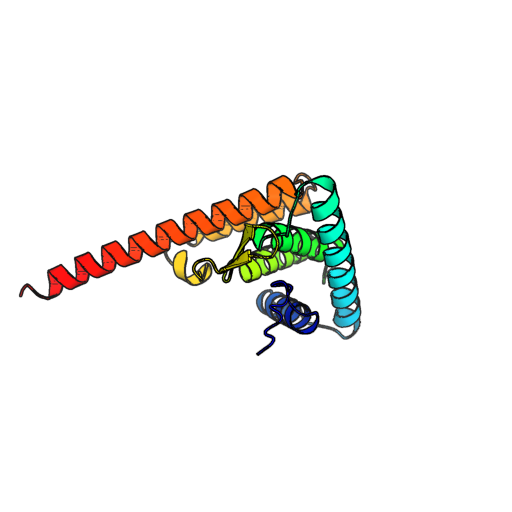8 SER A C 1
ATOM 694 O O . SER A 1 88 ? -0.777 -6.781 -3.451 1.00 96.94 88 SER A O 1
ATOM 696 N N . ILE A 1 89 ? 0.852 -7.851 -4.590 1.00 97.06 89 ILE A N 1
ATOM 697 C CA . ILE A 1 89 ? 1.967 -7.442 -3.718 1.00 97.06 89 ILE A CA 1
ATOM 698 C C . ILE A 1 89 ? 2.048 -5.915 -3.633 1.00 97.06 89 ILE A C 1
ATOM 700 O O . ILE A 1 89 ? 2.225 -5.357 -2.548 1.00 97.06 89 ILE A O 1
ATOM 704 N N . ALA A 1 90 ? 1.884 -5.218 -4.759 1.00 97.19 90 ALA A N 1
ATOM 705 C CA . ALA A 1 90 ? 1.885 -3.761 -4.804 1.00 97.19 90 ALA A CA 1
ATOM 706 C C . ALA A 1 90 ? 0.776 -3.145 -3.937 1.00 97.19 90 ALA A C 1
ATOM 708 O O . ALA A 1 90 ? 1.047 -2.228 -3.155 1.00 97.19 90 ALA A O 1
ATOM 709 N N . VAL A 1 91 ? -0.460 -3.644 -4.054 1.00 97.19 91 VAL A N 1
ATOM 710 C CA . VAL A 1 91 ? -1.596 -3.142 -3.265 1.00 97.19 91 VAL A CA 1
ATOM 711 C C . VAL A 1 91 ? -1.418 -3.460 -1.783 1.00 97.19 91 VAL A C 1
ATOM 713 O O . VAL A 1 91 ? -1.602 -2.570 -0.954 1.00 97.19 91 VAL A O 1
ATOM 716 N N . ASP A 1 92 ? -0.985 -4.672 -1.436 1.00 97.50 92 ASP A N 1
ATOM 717 C CA . ASP A 1 92 ? -0.714 -5.043 -0.042 1.00 97.50 92 ASP A CA 1
ATOM 718 C C . ASP A 1 92 ? 0.392 -4.178 0.571 1.00 97.50 92 ASP A C 1
ATOM 720 O O . ASP A 1 92 ? 0.267 -3.717 1.707 1.00 97.50 92 ASP A O 1
ATOM 724 N N . THR A 1 93 ? 1.437 -3.868 -0.203 1.00 97.50 93 THR A N 1
ATOM 725 C CA . THR A 1 93 ? 2.510 -2.957 0.220 1.00 97.50 93 THR A CA 1
ATOM 726 C C . THR A 1 93 ? 1.950 -1.571 0.529 1.00 97.50 93 THR A C 1
ATOM 728 O O . THR A 1 93 ? 2.265 -0.987 1.571 1.00 97.50 93 THR A O 1
ATOM 731 N N . ALA A 1 94 ? 1.083 -1.048 -0.341 1.00 97.19 94 ALA A N 1
ATOM 732 C CA . ALA A 1 94 ? 0.438 0.243 -0.134 1.00 97.19 94 ALA A CA 1
ATOM 733 C C . ALA A 1 94 ? -0.465 0.237 1.106 1.00 97.19 94 ALA A C 1
ATOM 735 O O . ALA A 1 94 ? -0.370 1.138 1.939 1.00 97.19 94 ALA A O 1
ATOM 736 N N . TYR A 1 95 ? -1.288 -0.801 1.272 1.00 97.25 95 TYR A N 1
ATOM 737 C CA . TYR A 1 95 ? -2.143 -0.969 2.446 1.00 97.25 95 TYR A CA 1
ATOM 738 C C . TYR A 1 95 ? -1.309 -0.994 3.724 1.00 97.25 95 TYR A C 1
ATOM 740 O O . TYR A 1 95 ? -1.575 -0.216 4.635 1.00 97.25 95 TYR A O 1
ATOM 748 N N . LYS A 1 96 ? -0.224 -1.770 3.762 1.00 96.69 96 LYS A N 1
ATOM 749 C CA . LYS A 1 96 ? 0.667 -1.841 4.924 1.00 96.69 96 LYS A CA 1
ATOM 750 C C . LYS A 1 96 ? 1.324 -0.499 5.261 1.00 96.69 96 LYS A C 1
ATOM 752 O O . LYS A 1 96 ? 1.552 -0.190 6.431 1.00 96.69 96 LYS A O 1
ATOM 757 N N . MET A 1 97 ? 1.614 0.340 4.263 1.00 96.38 97 MET A N 1
ATOM 758 C CA . MET A 1 97 ? 2.042 1.724 4.511 1.00 96.38 97 MET A CA 1
ATOM 759 C C . MET A 1 97 ? 0.923 2.565 5.137 1.00 96.38 97 MET A C 1
ATOM 761 O O . MET A 1 97 ? 1.188 3.323 6.069 1.00 96.38 97 MET A O 1
ATOM 765 N N . CYS A 1 98 ? -0.310 2.409 4.659 1.00 96.94 98 CYS A N 1
ATOM 766 C CA . CYS A 1 98 ? -1.492 3.136 5.121 1.00 96.94 98 CYS A CA 1
ATOM 767 C C . CYS A 1 98 ? -2.030 2.692 6.493 1.00 96.94 98 CYS A C 1
ATOM 769 O O . CYS A 1 98 ? -2.845 3.410 7.060 1.00 96.94 98 CYS A O 1
ATOM 771 N N . GLU A 1 99 ? -1.568 1.575 7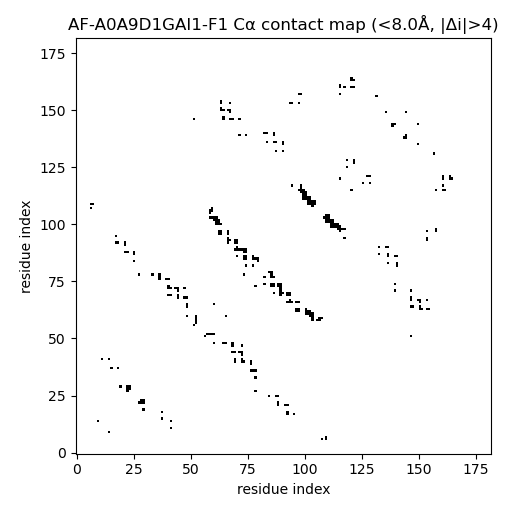.064 1.00 96.31 99 GLU A N 1
ATOM 772 C CA . GLU A 1 99 ? -1.937 1.147 8.428 1.00 96.31 99 GLU A CA 1
ATOM 773 C C . GLU A 1 99 ? -1.373 2.066 9.524 1.00 96.31 99 GLU A C 1
ATOM 775 O O . GLU A 1 99 ? -1.934 2.161 10.617 1.00 96.31 99 GLU A O 1
ATOM 780 N N . LYS A 1 100 ? -0.273 2.779 9.238 1.00 94.88 100 LYS A N 1
ATOM 781 C CA . LYS A 1 100 ? 0.361 3.746 10.154 1.00 94.88 100 LYS A CA 1
ATOM 782 C C . LYS A 1 100 ? 0.543 5.105 9.478 1.00 94.88 100 LYS A C 1
ATOM 784 O O . LYS A 1 100 ? 1.685 5.529 9.261 1.00 94.88 100 LYS A O 1
ATOM 789 N N . PRO A 1 101 ? -0.553 5.777 9.090 1.00 95.12 101 PRO A N 1
ATOM 790 C CA . PRO A 1 101 ? -0.450 6.916 8.211 1.00 95.12 101 PRO A CA 1
ATOM 791 C C . PRO A 1 101 ? -0.092 8.195 8.958 1.00 95.12 101 PRO A C 1
ATOM 793 O O . PRO A 1 101 ? -0.249 8.345 10.170 1.00 95.12 101 PRO A O 1
ATOM 796 N N . TYR A 1 102 ? 0.385 9.157 8.189 1.00 92.06 102 TYR A N 1
ATOM 797 C CA . TYR A 1 102 ? 0.633 10.519 8.609 1.00 92.06 102 TYR A CA 1
ATOM 798 C C . TYR A 1 102 ? 0.256 11.484 7.489 1.00 92.06 102 TYR A C 1
ATOM 800 O O . TYR A 1 102 ? 0.296 11.132 6.306 1.00 92.06 102 TYR A O 1
ATOM 808 N N . THR A 1 103 ? -0.044 12.721 7.873 1.00 89.94 103 THR A N 1
ATOM 809 C CA . THR A 1 103 ? -0.311 13.835 6.960 1.00 89.94 103 THR A CA 1
ATOM 810 C C . THR A 1 103 ? 0.567 15.039 7.289 1.00 89.94 103 THR A C 1
ATOM 812 O O . THR A 1 103 ? 1.067 15.163 8.409 1.00 89.94 103 THR A O 1
ATOM 815 N N . ASN A 1 104 ? 0.756 15.933 6.321 1.00 83.38 104 ASN A N 1
ATOM 816 C CA . ASN A 1 104 ? 1.516 17.168 6.497 1.00 83.38 104 ASN A CA 1
ATOM 817 C C . ASN A 1 104 ? 0.543 18.350 6.507 1.00 83.38 104 ASN A C 1
ATOM 819 O O . ASN A 1 104 ? -0.144 18.597 5.521 1.00 83.38 104 ASN A O 1
ATOM 823 N N . ILE A 1 105 ? 0.470 19.078 7.624 1.00 77.38 105 ILE A N 1
ATOM 824 C CA . ILE A 1 105 ? -0.485 20.194 7.786 1.00 77.38 105 ILE A CA 1
ATOM 825 C C . ILE A 1 105 ? 0.136 21.525 7.361 1.00 77.38 105 ILE A C 1
ATOM 827 O O . ILE A 1 105 ? -0.544 22.421 6.865 1.00 77.38 105 ILE A O 1
ATOM 831 N N . LYS A 1 106 ? 1.445 21.664 7.561 1.00 69.19 106 LYS A N 1
ATOM 832 C CA . LYS A 1 106 ? 2.262 22.788 7.098 1.00 69.19 106 LYS A CA 1
ATOM 833 C C . LYS A 1 106 ? 3.622 22.246 6.685 1.00 69.19 106 LYS A C 1
ATOM 835 O O . LYS A 1 106 ? 3.967 21.117 7.034 1.00 69.19 106 LYS A O 1
ATOM 840 N N . LYS A 1 107 ? 4.401 23.074 5.987 1.00 66.88 107 LYS A N 1
ATOM 841 C CA . LYS A 1 107 ? 5.814 22.793 5.719 1.00 66.88 107 LYS A CA 1
ATOM 842 C C . LYS A 1 107 ? 6.504 22.413 7.036 1.00 66.88 107 LYS A C 1
ATOM 844 O O . LYS A 1 107 ? 6.371 23.146 8.015 1.00 66.88 107 LYS A O 1
ATOM 849 N N . ASP A 1 108 ? 7.148 21.250 7.057 1.00 67.38 108 ASP A N 1
ATOM 850 C CA . ASP A 1 108 ? 7.872 20.698 8.210 1.00 67.38 108 ASP A CA 1
ATOM 851 C C . ASP A 1 108 ? 7.012 20.300 9.436 1.00 67.38 108 ASP A C 1
ATOM 853 O O . ASP A 1 108 ? 7.556 20.004 10.501 1.00 67.38 108 ASP A O 1
ATOM 857 N N . ILE A 1 109 ? 5.674 20.251 9.316 1.00 79.50 109 ILE A N 1
ATOM 858 C CA . ILE A 1 109 ? 4.776 19.765 10.381 1.00 79.50 109 ILE A CA 1
ATOM 859 C C . ILE A 1 109 ? 4.024 18.522 9.905 1.00 79.50 109 ILE A C 1
ATOM 861 O O . ILE A 1 109 ? 2.998 18.610 9.222 1.00 79.50 109 ILE A O 1
ATOM 865 N N . THR A 1 110 ? 4.518 17.365 10.344 1.00 85.62 110 THR A N 1
ATOM 866 C CA . THR A 1 110 ? 3.899 16.054 10.129 1.00 85.62 110 THR A CA 1
ATOM 867 C C . THR A 1 110 ? 3.081 15.632 11.349 1.00 85.62 110 THR A C 1
ATOM 869 O O . THR A 1 110 ? 3.576 15.645 12.477 1.00 85.62 110 THR A O 1
ATOM 872 N N . ILE A 1 111 ? 1.837 15.209 11.122 1.00 89.31 111 ILE A N 1
ATOM 873 C CA . ILE A 1 111 ? 0.938 14.668 12.145 1.00 89.31 111 ILE A CA 1
ATOM 874 C C . ILE A 1 111 ? 0.669 13.197 11.855 1.00 89.31 111 ILE A C 1
ATOM 876 O O . ILE A 1 111 ? 0.248 12.841 10.755 1.00 89.31 111 ILE A O 1
ATOM 880 N N . LYS A 1 112 ? 0.892 12.347 12.862 1.00 93.31 112 LYS A N 1
ATOM 881 C CA . LYS A 1 112 ? 0.485 10.939 12.824 1.00 93.31 112 LYS A CA 1
ATOM 882 C C . LYS A 1 112 ? -1.035 10.849 12.882 1.00 93.31 112 LYS A C 1
ATOM 884 O O . LYS A 1 112 ? -1.655 11.454 13.755 1.00 93.31 112 LYS A O 1
ATOM 889 N N . LEU A 1 113 ? -1.605 10.095 11.956 1.00 93.62 113 LEU A N 1
ATOM 890 C CA . LEU A 1 113 ? -3.015 9.744 11.955 1.00 93.62 113 LEU A CA 1
ATOM 891 C C . LEU A 1 113 ? -3.227 8.471 12.787 1.00 93.62 113 LEU A C 1
ATOM 893 O O . LEU A 1 113 ? -2.274 7.849 13.261 1.00 93.62 113 LEU A O 1
ATOM 897 N N . GLU A 1 114 ? -4.486 8.109 13.012 1.00 94.81 114 GLU A N 1
ATOM 898 C CA . GLU A 1 114 ? -4.820 6.936 13.814 1.00 94.81 114 GLU A CA 1
ATOM 899 C C . GLU A 1 114 ? -4.399 5.642 13.103 1.00 94.81 114 GLU A C 1
ATOM 901 O O . GLU A 1 114 ? -4.697 5.447 11.924 1.00 94.81 114 GLU A O 1
ATOM 906 N N . GLU A 1 115 ? -3.717 4.750 13.825 1.00 96.00 115 GLU A N 1
ATOM 907 C CA . GLU A 1 115 ? -3.309 3.451 13.285 1.00 96.00 115 GLU A CA 1
ATOM 908 C C . GLU A 1 115 ? -4.521 2.527 13.092 1.00 96.00 115 GLU A C 1
ATOM 910 O O . GLU A 1 115 ? -5.438 2.466 13.927 1.00 96.00 115 GLU A O 1
ATOM 915 N N . VAL A 1 116 ? -4.513 1.786 11.988 1.00 94.75 116 VAL A N 1
ATOM 916 C CA . VAL A 1 116 ? -5.587 0.879 11.583 1.00 94.75 116 VAL A CA 1
ATOM 917 C C . VAL A 1 116 ? -4.974 -0.431 11.111 1.00 94.75 116 VAL A C 1
ATOM 919 O O . VAL A 1 116 ? -4.111 -0.418 10.247 1.00 94.75 116 VAL A O 1
ATOM 922 N N . ASP A 1 117 ? -5.445 -1.553 11.649 1.00 94.75 117 ASP A N 1
ATOM 923 C CA . ASP A 1 117 ? -5.202 -2.877 11.072 1.00 94.75 117 ASP A CA 1
ATOM 924 C C . ASP A 1 117 ? -6.370 -3.190 10.134 1.00 94.75 117 ASP A C 1
ATOM 926 O O . ASP A 1 117 ? -7.502 -3.388 10.587 1.00 94.75 117 ASP A O 1
ATOM 930 N N . PHE A 1 118 ? -6.126 -3.161 8.821 1.00 94.69 118 PHE A N 1
ATOM 931 C CA . PHE A 1 118 ? -7.205 -3.341 7.852 1.00 94.69 118 PHE A CA 1
ATOM 932 C C . PHE A 1 118 ? -7.800 -4.749 7.919 1.00 94.69 118 PHE A C 1
ATOM 934 O O . PHE A 1 118 ? -9.022 -4.889 7.878 1.00 94.69 118 PHE A O 1
ATOM 941 N N . LYS A 1 119 ? -6.967 -5.786 8.067 1.00 92.69 119 LYS A N 1
ATOM 942 C CA . LYS A 1 119 ? -7.442 -7.176 8.125 1.00 92.69 119 LYS A CA 1
ATOM 943 C C . LYS A 1 119 ? -8.348 -7.380 9.343 1.00 92.69 119 LYS A C 1
ATOM 945 O O . LYS A 1 119 ? -9.410 -7.982 9.216 1.00 92.69 119 LYS A O 1
ATOM 950 N N . GLU A 1 120 ? -7.990 -6.812 10.493 1.00 93.69 120 GLU A N 1
ATOM 951 C CA . GLU A 1 120 ? -8.816 -6.893 11.704 1.00 93.69 120 GLU A CA 1
AT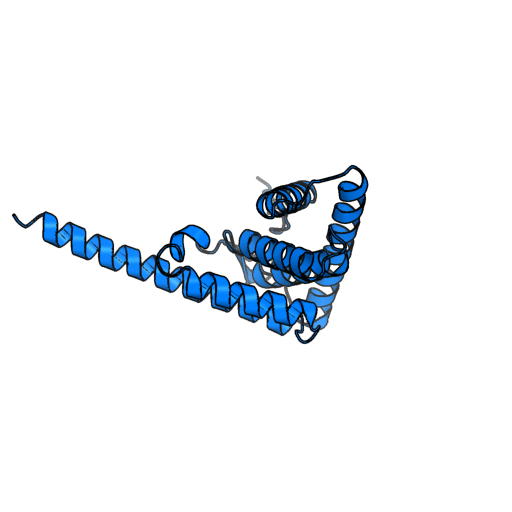OM 952 C C . GLU A 1 120 ? -10.107 -6.064 11.597 1.00 93.69 120 GLU A C 1
ATOM 954 O O . GLU A 1 120 ? -11.175 -6.528 11.998 1.00 93.69 120 GLU A O 1
ATOM 959 N N . VAL A 1 121 ? -10.049 -4.849 11.038 1.00 94.06 121 VAL A N 1
ATOM 960 C CA . VAL A 1 121 ? -11.240 -3.991 10.888 1.00 94.06 121 VAL A CA 1
ATOM 961 C C . VAL A 1 121 ? -12.280 -4.611 9.954 1.00 94.06 121 VAL A C 1
ATOM 963 O O . VAL A 1 121 ? -13.482 -4.504 10.213 1.00 94.06 121 VAL A O 1
ATOM 966 N N . PHE A 1 122 ? -11.839 -5.260 8.879 1.00 94.56 122 PHE A N 1
ATOM 967 C CA . PHE A 1 122 ? -12.724 -5.860 7.883 1.00 94.56 122 PHE A CA 1
ATOM 968 C C . PHE A 1 122 ? -12.931 -7.368 8.073 1.00 94.56 122 PHE A C 1
ATOM 970 O O . PHE A 1 122 ? -13.521 -7.999 7.206 1.00 94.56 122 PHE A O 1
ATOM 977 N N . LYS A 1 123 ? -12.535 -7.963 9.206 1.00 93.69 123 LYS A N 1
ATOM 978 C CA . LYS A 1 123 ? -12.661 -9.417 9.423 1.00 93.69 123 LYS A CA 1
ATOM 979 C C . LYS A 1 123 ? -14.087 -9.969 9.266 1.00 93.69 123 LYS A C 1
ATOM 981 O O . LYS A 1 123 ? -14.256 -11.086 8.791 1.00 93.69 123 LYS A O 1
ATOM 986 N N . ASP A 1 124 ? -15.101 -9.176 9.628 1.00 91.62 124 ASP A N 1
ATOM 987 C CA . ASP A 1 124 ? -16.524 -9.533 9.503 1.00 91.62 124 ASP A CA 1
ATOM 988 C C . ASP A 1 124 ? -17.131 -9.083 8.150 1.00 91.62 124 ASP A C 1
ATOM 990 O O . ASP A 1 124 ? -18.314 -9.294 7.900 1.00 91.62 124 ASP A O 1
ATOM 994 N N . ASP A 1 125 ? -16.336 -8.439 7.288 1.00 92.19 125 ASP A N 1
ATOM 995 C CA . ASP A 1 125 ? -16.721 -7.888 5.979 1.00 92.19 125 ASP A CA 1
ATOM 996 C C . ASP A 1 125 ? -15.561 -8.048 4.974 1.00 92.19 125 ASP A C 1
ATOM 998 O O . ASP A 1 125 ? -15.111 -7.107 4.312 1.00 92.19 125 ASP A O 1
ATOM 1002 N N . MET A 1 126 ? -15.002 -9.264 4.934 1.00 93.50 126 MET A N 1
ATOM 1003 C CA . MET A 1 126 ? -13.823 -9.572 4.119 1.00 93.50 126 MET A CA 1
ATOM 1004 C C . MET A 1 126 ? -14.112 -9.469 2.622 1.00 93.50 126 MET A C 1
ATOM 1006 O O . MET A 1 126 ? -13.196 -9.195 1.853 1.00 93.50 126 MET A O 1
ATOM 1010 N N . GLU A 1 127 ? -15.368 -9.650 2.211 1.00 94.25 127 GLU A N 1
ATOM 1011 C CA . GLU A 1 127 ? -15.805 -9.439 0.830 1.00 94.25 127 GLU A CA 1
ATOM 1012 C C . GLU A 1 127 ? -15.533 -7.994 0.393 1.00 94.25 127 GLU A C 1
ATOM 1014 O O . GLU A 1 127 ? -14.839 -7.781 -0.599 1.00 94.25 127 GLU A O 1
ATOM 1019 N N . PHE A 1 128 ? -15.936 -6.998 1.193 1.00 92.56 128 PHE A N 1
ATOM 1020 C CA . PHE A 1 128 ? -15.645 -5.592 0.902 1.00 92.56 128 PHE A CA 1
ATOM 1021 C C . PHE A 1 128 ? -14.138 -5.302 0.827 1.00 92.56 128 PHE A C 1
ATOM 1023 O O . PHE A 1 128 ? -13.681 -4.561 -0.049 1.00 92.56 128 PHE A O 1
ATOM 1030 N N . TYR A 1 129 ? -13.351 -5.880 1.742 1.00 94.19 129 TYR A N 1
ATOM 1031 C CA . TYR A 1 129 ? -11.893 -5.740 1.728 1.00 94.19 129 TYR A CA 1
ATOM 1032 C C . TYR A 1 129 ? -11.290 -6.277 0.423 1.00 94.19 129 TYR A C 1
ATOM 1034 O O . TYR A 1 129 ? -10.498 -5.585 -0.222 1.00 94.19 129 TYR A O 1
ATOM 1042 N N . GLN A 1 130 ? -11.695 -7.482 0.008 1.00 94.62 130 GLN A N 1
ATOM 1043 C CA . GLN A 1 130 ? -11.206 -8.102 -1.224 1.00 94.62 130 GLN A CA 1
ATOM 1044 C C . GLN A 1 130 ? -11.675 -7.348 -2.469 1.00 94.62 130 GLN A C 1
ATOM 1046 O O . GLN A 1 130 ? -10.881 -7.137 -3.379 1.00 94.62 130 GLN A O 1
ATOM 1051 N N . ASP A 1 131 ? -12.914 -6.862 -2.500 1.00 94.44 131 ASP A N 1
ATOM 1052 C CA . ASP A 1 131 ? -13.430 -6.056 -3.608 1.00 94.44 131 ASP A CA 1
ATOM 1053 C C . ASP A 1 131 ? -12.649 -4.752 -3.786 1.00 94.44 131 ASP A C 1
ATOM 1055 O O . ASP A 1 131 ? -12.281 -4.385 -4.906 1.00 94.44 131 ASP A O 1
ATOM 1059 N N . SER A 1 132 ? -12.356 -4.057 -2.683 1.00 92.75 132 SER A N 1
ATOM 1060 C CA . SER A 1 132 ? -11.521 -2.851 -2.695 1.00 92.75 132 SER A CA 1
ATOM 1061 C C . SER A 1 132 ? -10.119 -3.148 -3.240 1.00 92.75 132 SER A C 1
ATOM 1063 O O . SER A 1 132 ? -9.639 -2.458 -4.147 1.00 92.75 132 SER A O 1
ATOM 1065 N N . LYS A 1 133 ? -9.494 -4.231 -2.757 1.00 94.94 133 LYS A N 1
ATOM 1066 C CA . LYS A 1 133 ? -8.179 -4.693 -3.219 1.00 94.94 133 LYS A CA 1
ATOM 1067 C C . LYS A 1 133 ? -8.198 -5.036 -4.714 1.00 94.94 133 LYS A C 1
ATOM 1069 O O . LYS A 1 133 ? -7.373 -4.530 -5.475 1.00 94.94 133 LYS A O 1
ATOM 1074 N N . ASN A 1 134 ? -9.173 -5.825 -5.160 1.00 94.94 134 ASN A N 1
ATOM 1075 C CA . ASN A 1 134 ? -9.306 -6.283 -6.545 1.00 94.94 134 ASN A CA 1
ATOM 1076 C C . ASN A 1 134 ? -9.525 -5.133 -7.536 1.00 94.94 134 ASN A C 1
ATOM 1078 O O . ASN A 1 134 ? -9.022 -5.183 -8.663 1.00 94.94 134 ASN A O 1
ATOM 1082 N N . ARG A 1 135 ? -10.221 -4.064 -7.128 1.00 92.19 135 ARG A N 1
ATOM 1083 C CA . ARG A 1 135 ? -10.369 -2.849 -7.948 1.00 92.19 135 ARG A CA 1
ATOM 1084 C C . ARG A 1 135 ? -9.028 -2.163 -8.198 1.00 92.19 135 ARG A C 1
ATOM 1086 O O . ARG A 1 135 ? -8.742 -1.793 -9.337 1.00 92.19 135 ARG A O 1
ATOM 1093 N N . LEU A 1 136 ? -8.194 -2.027 -7.165 1.00 93.94 136 LEU A N 1
ATOM 1094 C CA . LEU A 1 136 ? -6.852 -1.454 -7.309 1.00 93.94 136 LEU A CA 1
ATOM 1095 C C . LEU A 1 136 ? -5.939 -2.352 -8.152 1.00 93.94 136 LEU A C 1
ATOM 1097 O O . LEU A 1 136 ? -5.269 -1.844 -9.049 1.00 93.94 136 LEU A O 1
ATOM 1101 N N . ILE A 1 137 ? -5.978 -3.671 -7.934 1.00 95.31 137 ILE A N 1
ATOM 1102 C CA . ILE A 1 137 ? -5.240 -4.652 -8.746 1.00 95.31 137 ILE A CA 1
ATOM 1103 C C . ILE A 1 137 ? -5.613 -4.517 -10.226 1.00 95.31 137 ILE A C 1
ATOM 1105 O O . ILE A 1 137 ? -4.742 -4.356 -11.078 1.00 95.31 137 ILE A O 1
ATOM 1109 N N . THR A 1 138 ? -6.910 -4.513 -10.537 1.00 92.88 138 THR A N 1
ATOM 1110 C CA . THR A 1 138 ? -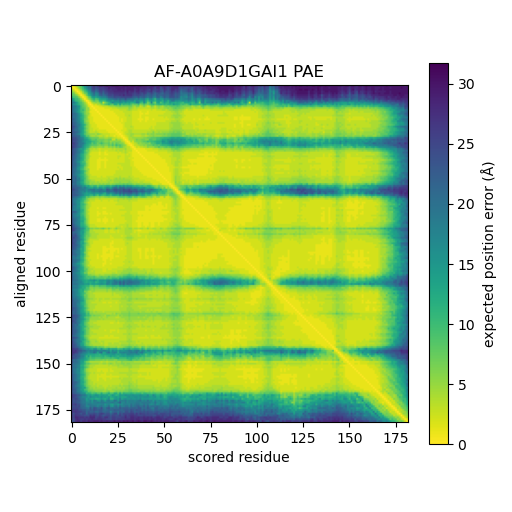7.398 -4.384 -11.918 1.00 92.88 138 THR A CA 1
ATOM 1111 C C . THR A 1 138 ? -6.938 -3.066 -12.542 1.00 92.88 138 THR A C 1
ATOM 1113 O O . THR A 1 138 ? -6.455 -3.048 -13.673 1.00 92.88 138 THR A O 1
ATOM 1116 N N . SER A 1 139 ? -7.020 -1.959 -11.796 1.00 91.69 139 SER A N 1
ATOM 1117 C CA . SER A 1 139 ? -6.548 -0.653 -12.266 1.00 91.69 139 SER A CA 1
ATOM 1118 C C . SER A 1 139 ? -5.048 -0.645 -12.580 1.00 91.69 139 SER A C 1
ATOM 1120 O O . SER A 1 139 ? -4.648 -0.049 -13.583 1.00 91.69 139 SER A O 1
ATOM 1122 N N . LEU A 1 140 ? -4.230 -1.301 -11.748 1.00 91.88 140 LEU A N 1
ATOM 1123 C CA . LEU A 1 140 ? -2.784 -1.424 -11.951 1.00 91.88 140 LEU A CA 1
ATOM 1124 C C . LEU A 1 140 ? -2.450 -2.257 -13.190 1.00 91.88 140 LEU A C 1
ATOM 1126 O O . LEU A 1 140 ? -1.604 -1.849 -13.983 1.00 91.88 140 LEU A O 1
ATOM 1130 N N . ILE A 1 141 ? -3.128 -3.392 -13.380 1.00 91.62 141 ILE A N 1
ATOM 1131 C CA . ILE A 1 141 ? -2.900 -4.286 -14.525 1.00 91.62 141 ILE A CA 1
ATOM 1132 C C . ILE A 1 141 ? -3.298 -3.606 -15.837 1.00 91.62 141 ILE A C 1
ATOM 1134 O O . ILE A 1 141 ? -2.569 -3.692 -16.824 1.00 91.62 141 ILE A O 1
ATOM 1138 N N . CYS A 1 142 ? -4.443 -2.920 -15.858 1.00 86.81 142 CYS A N 1
ATOM 1139 C CA . CYS A 1 142 ? -4.934 -2.248 -17.058 1.00 86.81 142 CYS A CA 1
ATOM 1140 C C . CYS A 1 142 ? -4.201 -0.933 -17.367 1.00 86.81 142 CYS A C 1
ATOM 1142 O O . CYS A 1 142 ? -4.410 -0.378 -18.440 1.00 86.81 142 CYS A O 1
ATOM 1144 N N . GLY A 1 143 ? -3.379 -0.411 -16.447 1.00 77.56 143 GLY A N 1
ATOM 1145 C CA . GLY A 1 143 ? -2.690 0.873 -16.623 1.00 77.56 143 GLY A CA 1
ATOM 1146 C C . GLY A 1 143 ? -3.632 2.082 -16.667 1.00 77.56 143 GLY A C 1
ATOM 1147 O O . GLY A 1 143 ? -3.253 3.143 -17.152 1.00 77.56 143 GLY A O 1
ATOM 1148 N N . ASN A 1 144 ? -4.861 1.932 -16.165 1.00 67.94 144 ASN A N 1
ATOM 1149 C CA . ASN A 1 144 ? -5.926 2.931 -16.302 1.00 67.94 144 ASN A CA 1
ATOM 1150 C C . ASN A 1 144 ? -5.929 3.990 -15.184 1.00 67.94 144 ASN A C 1
ATOM 1152 O O . ASN A 1 144 ? -6.723 4.929 -15.228 1.00 67.94 144 ASN A O 1
ATOM 1156 N N . GLY A 1 145 ? -5.082 3.840 -14.162 1.00 63.34 145 GLY A N 1
ATOM 1157 C CA . GLY A 1 145 ? -5.037 4.742 -13.011 1.00 63.34 145 GLY A CA 1
ATOM 1158 C C . GLY A 1 145 ? -3.860 5.715 -13.052 1.00 63.34 145 GLY A C 1
ATOM 1159 O O . GLY A 1 145 ? -2.720 5.318 -13.291 1.00 63.34 145 GLY A O 1
ATOM 1160 N N . SER A 1 146 ? -4.132 6.987 -12.754 1.00 73.75 146 SER A N 1
ATOM 1161 C CA . SER A 1 146 ? -3.094 7.986 -12.470 1.00 73.75 146 SER A CA 1
ATOM 1162 C C . SER A 1 146 ? -2.633 7.899 -11.009 1.00 73.75 146 SER A C 1
ATOM 1164 O O . SER A 1 146 ? -3.393 7.458 -10.143 1.00 73.75 146 SER A O 1
ATOM 1166 N N . SER A 1 147 ? -1.432 8.400 -10.693 1.00 69.94 147 SER A N 1
ATOM 1167 C CA . SER A 1 147 ? -0.961 8.529 -9.301 1.00 69.94 147 SER A CA 1
ATOM 1168 C C . SER A 1 147 ? -1.959 9.283 -8.411 1.00 69.94 147 SER A C 1
ATOM 1170 O O . SER A 1 147 ? -2.129 8.918 -7.249 1.00 69.94 147 SER A O 1
ATOM 1172 N N . LEU A 1 148 ? -2.668 10.275 -8.971 1.00 74.38 148 LEU A N 1
ATOM 1173 C CA . LEU A 1 148 ? -3.743 11.009 -8.296 1.00 74.38 148 LEU A CA 1
ATOM 1174 C C . LEU A 1 148 ? -4.904 10.086 -7.903 1.00 74.38 148 LEU A C 1
ATOM 1176 O O . LEU A 1 148 ? -5.361 10.091 -6.763 1.00 74.38 148 LEU A O 1
ATOM 1180 N N . THR A 1 149 ? -5.351 9.258 -8.846 1.00 83.81 149 THR A N 1
ATOM 1181 C CA . THR A 1 149 ? -6.437 8.295 -8.640 1.00 83.81 149 THR A CA 1
ATOM 1182 C C . THR A 1 149 ? -6.082 7.304 -7.534 1.00 83.81 149 THR A C 1
ATOM 1184 O O . THR A 1 149 ? -6.915 7.007 -6.681 1.00 83.81 149 THR A O 1
ATOM 1187 N N . TYR A 1 150 ? -4.842 6.817 -7.511 1.00 90.38 150 TYR A N 1
ATOM 1188 C CA . TYR A 1 150 ? -4.413 5.818 -6.540 1.00 90.38 150 TYR A CA 1
ATOM 1189 C C . TYR A 1 150 ? -4.383 6.338 -5.105 1.00 90.38 150 TYR A C 1
ATOM 1191 O O . TYR A 1 150 ? -4.961 5.691 -4.233 1.00 90.38 150 TYR A O 1
ATOM 1199 N N . PHE A 1 151 ? -3.765 7.494 -4.832 1.00 89.75 151 PHE A N 1
ATOM 1200 C CA . PHE A 1 151 ? -3.703 7.960 -3.443 1.00 89.75 151 PHE A CA 1
ATOM 1201 C C . PHE A 1 151 ? -5.081 8.341 -2.893 1.00 89.75 151 PHE A C 1
ATOM 1203 O O . PHE A 1 151 ? -5.335 8.086 -1.721 1.00 89.75 151 PHE A O 1
ATOM 1210 N N . LEU A 1 152 ? -5.981 8.885 -3.724 1.00 90.44 152 LEU A N 1
ATOM 1211 C CA . LEU A 1 152 ? -7.352 9.199 -3.304 1.00 90.44 152 LEU A CA 1
ATOM 1212 C C . LEU A 1 152 ? -8.123 7.932 -2.917 1.00 90.44 152 LEU A C 1
ATOM 1214 O O . LEU A 1 152 ? -8.829 7.928 -1.913 1.00 90.44 152 LEU A O 1
ATOM 1218 N N . ASN A 1 153 ? -7.950 6.839 -3.669 1.00 93.12 153 ASN A N 1
ATOM 1219 C CA . ASN A 1 153 ? -8.548 5.549 -3.316 1.00 93.12 153 ASN A CA 1
ATOM 1220 C C . ASN A 1 153 ? -7.982 5.002 -1.997 1.00 93.12 153 ASN A C 1
ATOM 1222 O O . ASN A 1 153 ? -8.744 4.519 -1.162 1.00 93.12 153 ASN A O 1
ATOM 1226 N N . LEU A 1 154 ? -6.664 5.100 -1.784 1.00 95.62 154 LEU A N 1
ATOM 1227 C CA . LEU A 1 154 ? -6.025 4.663 -0.536 1.00 95.62 154 LEU A CA 1
ATOM 1228 C C . LEU A 1 154 ? -6.508 5.480 0.673 1.00 95.62 154 LEU A C 1
ATOM 1230 O O . LEU A 1 154 ? -6.825 4.909 1.716 1.00 95.62 154 LEU A O 1
ATOM 1234 N N . GLU A 1 155 ? -6.605 6.801 0.527 1.00 95.25 155 GLU A N 1
ATOM 1235 C CA . GLU A 1 155 ? -7.122 7.702 1.563 1.0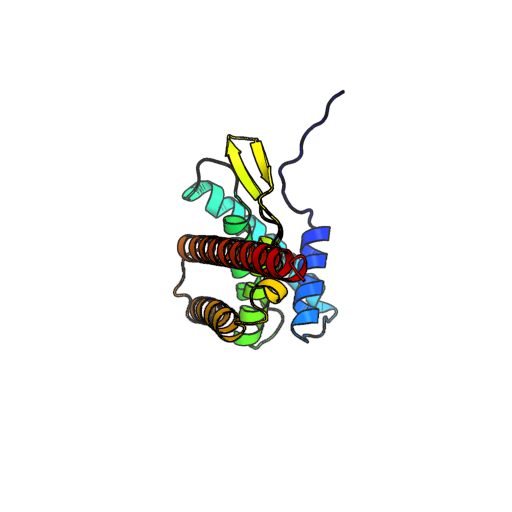0 95.25 155 GLU A CA 1
ATOM 1236 C C . GLU A 1 155 ? -8.597 7.416 1.872 1.00 95.25 155 GLU A C 1
ATOM 1238 O O . GLU A 1 155 ? -8.985 7.299 3.035 1.00 95.25 155 GLU A O 1
ATOM 1243 N N . GLN A 1 156 ? -9.424 7.234 0.840 1.00 95.44 156 GLN A N 1
ATOM 1244 C CA . GLN A 1 156 ? -10.832 6.890 1.014 1.00 95.44 156 GLN A CA 1
ATOM 1245 C C . GLN A 1 156 ? -11.000 5.543 1.724 1.00 95.44 156 GLN A C 1
ATOM 1247 O O . GLN A 1 156 ? -11.803 5.439 2.651 1.00 95.44 156 GLN A O 1
ATOM 1252 N N . PHE A 1 157 ? -10.233 4.523 1.332 1.00 96.44 157 PHE A N 1
ATOM 1253 C CA . PHE A 1 157 ? -10.279 3.211 1.972 1.00 96.44 157 PHE A CA 1
ATOM 1254 C C . PHE A 1 157 ? -9.877 3.281 3.451 1.00 96.44 157 PHE A C 1
ATOM 1256 O O . PHE A 1 157 ? -10.552 2.703 4.305 1.00 96.44 157 PHE A O 1
ATOM 1263 N N . TYR A 1 158 ? -8.840 4.061 3.772 1.00 97.31 158 TYR A N 1
ATOM 1264 C CA . TYR A 1 158 ? -8.451 4.338 5.153 1.00 97.31 158 TYR A CA 1
ATOM 1265 C C . TYR A 1 158 ? -9.576 4.999 5.962 1.00 97.31 158 TYR A C 1
ATOM 1267 O O . TYR A 1 158 ? -9.879 4.555 7.070 1.00 97.31 158 TYR A O 1
ATOM 1275 N N . ASN A 1 159 ? -10.246 6.007 5.400 1.00 95.75 159 ASN A N 1
ATOM 1276 C CA . ASN A 1 159 ? -11.360 6.682 6.070 1.00 95.75 159 ASN A CA 1
ATOM 1277 C C . ASN A 1 159 ? -12.536 5.728 6.340 1.00 95.75 159 ASN A C 1
ATOM 1279 O O . ASN A 1 159 ? -13.073 5.717 7.447 1.00 95.75 159 ASN A O 1
ATOM 1283 N N . VAL A 1 160 ? -12.884 4.861 5.382 1.00 95.25 160 VAL A N 1
ATOM 1284 C CA . VAL A 1 160 ? -13.907 3.816 5.584 1.00 95.25 160 VAL A CA 1
ATOM 1285 C C . VAL A 1 160 ? -13.506 2.857 6.710 1.00 95.25 160 VAL A C 1
ATOM 1287 O O . VAL A 1 160 ? -14.338 2.476 7.540 1.00 95.25 160 VAL A O 1
ATOM 1290 N N . ALA A 1 161 ? -12.229 2.479 6.780 1.00 95.69 161 ALA A N 1
ATOM 1291 C CA . ALA A 1 161 ? -11.730 1.613 7.839 1.00 95.69 161 ALA A CA 1
ATOM 1292 C C . ALA A 1 161 ? -11.820 2.282 9.223 1.00 95.69 161 ALA A C 1
ATOM 1294 O O . ALA A 1 161 ? -12.255 1.649 10.189 1.00 95.69 161 ALA A O 1
ATOM 1295 N N . LEU A 1 162 ? -11.481 3.572 9.327 1.00 95.06 162 LEU A N 1
ATOM 1296 C CA . LEU A 1 162 ? -11.666 4.344 10.559 1.00 95.06 162 LEU A CA 1
ATOM 1297 C C . LEU A 1 162 ? -13.134 4.384 10.990 1.00 95.06 162 LEU A C 1
ATOM 1299 O O . LEU A 1 162 ? -13.446 4.123 12.154 1.00 95.06 162 LEU A O 1
ATOM 1303 N N . GLU A 1 163 ? -14.050 4.662 10.063 1.00 92.94 163 GLU A N 1
ATOM 1304 C CA . GLU A 1 163 ? -15.483 4.682 10.356 1.00 92.94 163 GLU A CA 1
ATOM 1305 C C . GLU A 1 163 ? -15.966 3.341 10.916 1.00 92.94 163 GLU A C 1
ATOM 1307 O O . GLU A 1 163 ? -16.620 3.313 11.966 1.00 92.94 163 GLU A O 1
ATOM 1312 N N . LYS A 1 164 ? -15.590 2.222 10.281 1.00 91.69 164 LYS A N 1
ATOM 1313 C CA . LYS A 1 164 ? -15.909 0.876 10.780 1.00 91.69 164 LYS A CA 1
ATOM 1314 C C . LYS A 1 164 ? -15.299 0.619 12.157 1.00 91.69 164 LYS A C 1
ATOM 1316 O O . LYS A 1 164 ? -16.010 0.172 13.061 1.00 91.69 164 LYS A O 1
ATOM 1321 N N . LYS A 1 165 ? -14.026 0.966 12.370 1.00 90.50 165 LYS A N 1
ATOM 1322 C CA . LYS A 1 165 ? -13.355 0.849 13.677 1.00 90.50 165 LYS A CA 1
ATOM 1323 C C . LYS A 1 165 ? -14.143 1.572 14.777 1.00 90.50 165 LYS A C 1
ATOM 1325 O O . LYS A 1 165 ? -14.414 0.993 15.833 1.00 90.50 165 LYS A O 1
ATOM 1330 N N . TYR A 1 166 ? -14.595 2.802 14.528 1.00 88.81 166 TYR A N 1
ATOM 1331 C CA . TYR A 1 166 ? -15.398 3.555 15.497 1.00 88.81 166 TYR A CA 1
ATOM 1332 C C . TYR A 1 166 ? -16.808 2.987 15.699 1.00 88.81 166 TYR A C 1
ATOM 1334 O O . TYR A 1 166 ? -17.332 3.046 16.817 1.00 88.81 166 TYR A O 1
ATOM 1342 N N . GLN A 1 167 ? -17.433 2.419 14.663 1.00 83.19 167 GLN A N 1
ATOM 1343 C CA . GLN A 1 167 ? -18.715 1.721 14.802 1.00 83.19 167 GLN A CA 1
ATOM 1344 C C . GLN A 1 167 ? -18.590 0.514 15.742 1.00 83.19 167 GLN A C 1
ATOM 1346 O O . GLN A 1 167 ? -19.397 0.384 16.668 1.00 83.19 167 GLN A O 1
ATOM 1351 N N . TYR A 1 168 ? -17.540 -0.304 15.598 1.00 74.00 168 TYR A N 1
ATOM 1352 C CA . TYR A 1 168 ? -17.286 -1.427 16.506 1.00 74.00 168 TYR A CA 1
ATOM 1353 C C . TYR A 1 168 ? -17.086 -0.977 17.951 1.00 74.00 168 TYR A C 1
ATOM 1355 O O . TYR A 1 168 ? -17.679 -1.562 18.861 1.00 74.00 168 TYR A O 1
ATOM 1363 N N . ILE A 1 169 ? -16.320 0.095 18.180 1.00 70.44 169 ILE A N 1
ATOM 1364 C CA . ILE A 1 169 ? -16.113 0.648 19.527 1.00 70.44 169 ILE A CA 1
ATOM 1365 C C . ILE A 1 169 ? -17.451 1.081 20.138 1.00 70.44 169 ILE A C 1
ATOM 1367 O O . ILE A 1 169 ? -17.767 0.699 21.269 1.00 70.44 169 ILE A O 1
ATOM 1371 N N . LYS A 1 170 ? -18.284 1.817 19.389 1.00 72.12 170 LYS A N 1
ATOM 1372 C CA . LYS A 1 170 ? -19.622 2.227 19.850 1.00 72.12 170 LYS A CA 1
ATOM 1373 C C . LYS A 1 170 ? -20.489 1.014 20.202 1.00 72.12 170 LYS A C 1
ATOM 1375 O O . LYS A 1 170 ? -21.081 0.974 21.284 1.00 72.12 170 LYS A O 1
ATOM 1380 N N . MET A 1 171 ? -20.525 -0.003 19.340 1.00 69.69 171 MET A N 1
ATOM 1381 C CA . MET A 1 171 ? -21.289 -1.232 19.578 1.00 69.69 171 MET A CA 1
ATOM 1382 C C . MET A 1 171 ? -20.782 -2.011 20.800 1.00 69.69 171 MET A C 1
ATOM 1384 O O . MET A 1 171 ? -21.591 -2.489 21.601 1.00 69.69 171 MET A O 1
ATOM 1388 N N . ALA A 1 172 ? -19.465 -2.114 20.984 1.00 68.50 172 ALA A N 1
ATOM 1389 C CA . ALA A 1 172 ? -18.849 -2.787 22.124 1.00 68.50 172 ALA A CA 1
ATOM 1390 C C . ALA A 1 172 ? -19.169 -2.077 23.450 1.00 68.50 172 ALA A C 1
ATOM 1392 O O . ALA A 1 172 ? -19.552 -2.731 24.425 1.00 68.50 172 ALA A O 1
ATOM 1393 N N . VAL A 1 173 ? -19.108 -0.740 23.478 1.00 67.19 173 VAL A N 1
ATOM 1394 C CA . VAL A 1 173 ? -19.496 0.072 24.644 1.00 67.19 173 VAL A CA 1
ATOM 1395 C C . VAL A 1 173 ? -20.979 -0.124 24.981 1.00 67.19 173 VAL A C 1
ATOM 1397 O O . VAL A 1 173 ? -21.323 -0.343 26.146 1.00 67.19 173 VAL A O 1
ATOM 1400 N N . CYS A 1 174 ? -21.865 -0.126 23.980 1.00 56.88 174 CYS A N 1
ATOM 1401 C CA . CYS A 1 174 ? -23.292 -0.397 24.178 1.00 56.88 174 CYS A CA 1
ATOM 1402 C C . CYS A 1 174 ? -23.558 -1.817 24.707 1.00 56.88 174 CYS A C 1
ATOM 1404 O O . CYS A 1 174 ? -24.348 -1.980 25.640 1.00 56.88 174 CYS A O 1
ATOM 1406 N N . LYS A 1 175 ? -22.881 -2.845 24.170 1.00 59.00 175 LYS A N 1
ATOM 1407 C CA . LYS A 1 175 ? -22.993 -4.233 24.658 1.00 59.00 175 LYS A CA 1
ATOM 1408 C C . LYS A 1 175 ? -22.493 -4.369 26.102 1.00 59.00 175 LYS A C 1
ATOM 1410 O O . LYS A 1 175 ? -23.158 -5.015 26.909 1.00 59.00 175 LYS A O 1
ATOM 1415 N N . LYS A 1 176 ? -21.380 -3.719 26.462 1.00 57.84 176 LYS A N 1
ATOM 1416 C CA . LYS A 1 176 ? -20.829 -3.743 27.830 1.00 57.84 176 LYS A CA 1
ATOM 1417 C C . LYS A 1 176 ? -21.762 -3.063 28.838 1.00 57.84 176 LYS A C 1
ATOM 1419 O O . LYS A 1 176 ? -22.008 -3.622 29.900 1.00 57.84 176 LYS A O 1
ATOM 1424 N N . ARG A 1 177 ? -22.375 -1.926 28.480 1.00 54.25 177 ARG A N 1
ATOM 1425 C CA . ARG A 1 177 ? -23.390 -1.252 29.318 1.00 54.25 177 ARG A CA 1
ATOM 1426 C C . ARG A 1 177 ? -24.647 -2.095 29.549 1.00 54.25 177 ARG A C 1
ATOM 1428 O O . ARG A 1 177 ? -25.251 -1.987 30.610 1.00 54.25 177 ARG A O 1
ATOM 1435 N N . ARG A 1 178 ? -25.042 -2.937 28.587 1.00 55.16 178 ARG A N 1
ATOM 1436 C CA . ARG A 1 178 ? -26.179 -3.863 28.748 1.00 55.16 178 ARG A CA 1
ATOM 1437 C C . ARG A 1 178 ? -25.853 -5.058 29.652 1.00 55.16 178 ARG A C 1
ATOM 1439 O O . ARG A 1 178 ? -26.748 -5.532 30.335 1.00 55.16 178 ARG A O 1
ATOM 1446 N N . LYS A 1 179 ? -24.593 -5.508 29.696 1.00 55.09 179 LYS A N 1
ATOM 1447 C CA . LYS A 1 179 ? -24.150 -6.626 30.553 1.00 55.09 179 LYS A CA 1
ATOM 1448 C C . LYS A 1 179 ? -23.969 -6.268 32.036 1.00 55.09 179 LYS A C 1
ATOM 1450 O O . LYS A 1 179 ? -23.925 -7.175 32.846 1.00 55.09 179 LYS A O 1
ATOM 1455 N N . ILE A 1 180 ? -23.874 -4.985 32.395 1.00 56.03 180 ILE A N 1
ATOM 1456 C CA . ILE A 1 180 ? -23.715 -4.523 33.795 1.00 56.03 180 ILE A CA 1
ATOM 1457 C C . ILE A 1 180 ? -25.082 -4.334 34.498 1.00 56.03 180 ILE A C 1
ATOM 1459 O O . ILE A 1 180 ? -25.143 -3.994 35.671 1.00 56.03 180 ILE A O 1
ATOM 1463 N N . LYS A 1 181 ? -26.202 -4.537 33.788 1.00 46.38 181 LYS A N 1
ATOM 1464 C CA . LYS A 1 181 ? -27.562 -4.278 34.295 1.00 46.38 181 LYS A CA 1
ATOM 1465 C C . LYS A 1 181 ? -28.311 -5.500 34.859 1.00 46.38 181 LYS A C 1
ATOM 1467 O O . LYS A 1 181 ? -29.515 -5.383 35.060 1.00 46.38 181 LYS A O 1
ATOM 1472 N N . TYR A 1 182 ? -27.640 -6.619 35.124 1.00 41.88 182 TYR A N 1
ATOM 1473 C CA . TYR A 1 182 ? -28.255 -7.801 35.740 1.00 41.88 182 TYR A CA 1
ATOM 1474 C C . TYR A 1 182 ? -27.352 -8.375 36.821 1.00 41.88 182 TYR A C 1
ATOM 1476 O O . TYR A 1 182 ? -26.150 -8.551 36.517 1.00 41.88 182 TYR A O 1
#

Solvent-accessible surface area (backbone atoms only — not comparable to full-atom values): 10153 Å² total; per-residue (Å²): 141,82,84,80,81,71,74,93,69,75,49,71,69,57,52,50,50,50,51,54,53,38,36,51,76,68,76,48,85,83,53,83,66,45,59,58,45,52,51,51,26,55,51,44,22,50,53,44,44,54,49,48,38,72,76,74,39,100,60,72,81,29,35,39,53,47,22,30,26,42,22,51,20,36,43,70,67,33,90,56,92,47,63,66,60,18,22,47,44,12,51,52,45,22,50,63,47,53,26,65,23,38,43,57,84,47,88,96,39,75,44,78,49,81,70,46,60,64,70,72,61,28,63,94,44,49,65,62,53,49,53,56,51,50,53,52,30,51,33,60,73,69,64,75,59,50,70,71,56,44,17,51,51,52,48,52,51,50,51,54,46,51,53,50,47,52,50,51,53,53,52,51,54,55,53,53,61,61,64,73,74,115

Organism: NCBI:txid2840887

Nearest PDB structures (foldseek):
  4zrq-assembly2_B  TM=3.707E-01  e=3.655E+00  Homo sapiens

Secondary structure (DSSP, 8-state):
-------SPPPHHHHHHHHHHHHHHTT----TTHHHHHHHHHHHHHHHHHHHHHHT-SS---HHHHHHHHHHHHHHH-SSS-HHHHHHHHHHHHHHHHTS-EEEEETTEEEEPPP--HHHHTTT-HHHHHHHHHHHHHHHHHT---HHHHHHHHHHHHHHHHHHHHHHHHHHHHHHHHHT--

pLDDT: mean 84.78, std 15.77, range [31.02, 97.5]

Mean predicted aligned error: 7.61 Å